Protein AF-A0A0M2PX87-F1 (afdb_monomer_lite)

Sequence (200 aa):
MAPLITLMPPAGDRPRTHHPLPHHPLPNAALMWGSSTLAALGLLLGTAGPSWADRPSSPNSSEAYATCSTDLQGIGLTPAQTAMACAQSIRPAELSTCATTIATATGLTNSNLSALKIVEDCYQVRRPQELGLCVADIHESETFANLDGVVETCRRSLLPLVLSNCAIGLAETTELPEANILDTCLRGESTHFEFSERNY

Radius of gyration: 26.38 Å; chains: 1; bounding box: 69×54×79 Å

Secondary structure (DSSP, 8-state):
------PPPPPPPPP---PPPPPPPPP----------------------------PPPTTSHHHHHHHHHHHHHTT--HHHHHHHHHH-SSHHHHHHHHHHHHHHHTT-STT--HHHHHHHHHT-S-HHHHHHHHHHHHHT-----HHHHHHHHHH-SSHHHHHHHHHHHHHH----HHHHHHHHHHHHHHHHHHHHHT-

Foldseek 3Di:
DDDDDDDDDDDDDDDDDDDDDDDDDDDDDDDDDDDDDDDDDDPDPPPPPPPDDPPPAQLLDPVLLVQLLVLLVVLPDDSVLSNVLCVPDPRSNLLSLLLNLLCVLVVQPDPVDHSSVSSVLLVLAPRSNLLSVLLSLQSVLVLDPDSVLSSVLLSLAPRSNQLSVQLSVCSVVDPDDSNCSSVVSRVVRVVVVVVVVVVD

Structure (mmCIF, N/CA/C/O backbone):
data_AF-A0A0M2PX87-F1
#
_entry.id   AF-A0A0M2PX87-F1
#
loop_
_atom_site.group_PDB
_atom_site.id
_atom_site.type_symbol
_atom_site.label_atom_id
_atom_site.label_alt_id
_atom_site.label_comp_id
_atom_site.label_asym_id
_atom_site.label_entity_id
_atom_site.label_seq_id
_atom_site.pdbx_PDB_ins_code
_atom_site.Cartn_x
_atom_site.Cartn_y
_atom_site.Cartn_z
_atom_site.occupancy
_atom_site.B_iso_or_equiv
_atom_site.auth_seq_id
_atom_site.auth_comp_id
_atom_site.auth_asym_id
_atom_site.auth_atom_id
_atom_site.pdbx_PDB_model_num
ATOM 1 N N . MET A 1 1 ? 26.777 -43.360 -0.288 1.00 48.00 1 MET A N 1
ATOM 2 C CA . MET A 1 1 ? 25.422 -43.029 0.202 1.00 48.00 1 MET A CA 1
ATOM 3 C C . MET A 1 1 ? 24.821 -42.068 -0.808 1.00 48.00 1 MET A C 1
ATOM 5 O O . MET A 1 1 ? 25.278 -40.940 -0.890 1.00 48.00 1 MET A O 1
ATOM 9 N N . ALA A 1 2 ? 23.934 -42.564 -1.668 1.00 46.47 2 ALA A N 1
ATOM 10 C CA . ALA A 1 2 ? 23.286 -41.799 -2.733 1.00 46.47 2 ALA A CA 1
ATOM 11 C C . ALA A 1 2 ? 21.788 -41.687 -2.400 1.00 46.47 2 ALA A C 1
ATOM 13 O O . ALA A 1 2 ? 21.225 -42.688 -1.948 1.00 46.47 2 ALA A O 1
ATOM 14 N N . PRO A 1 3 ? 21.140 -40.523 -2.573 1.00 60.03 3 PRO A N 1
ATOM 15 C CA . PRO A 1 3 ? 19.712 -40.406 -2.322 1.00 60.03 3 PRO A CA 1
ATOM 16 C C . PRO A 1 3 ? 18.911 -40.964 -3.508 1.00 60.03 3 PRO A C 1
ATOM 18 O O . PRO A 1 3 ? 19.148 -40.604 -4.661 1.00 60.03 3 PRO A O 1
ATOM 21 N N . LEU A 1 4 ? 17.957 -41.851 -3.207 1.00 49.91 4 LEU A N 1
ATOM 22 C CA . LEU A 1 4 ? 16.902 -42.258 -4.134 1.00 49.91 4 LEU A CA 1
ATOM 23 C C . LEU A 1 4 ? 16.006 -41.046 -4.423 1.00 49.91 4 LEU A C 1
ATOM 25 O O . LEU A 1 4 ? 15.376 -40.504 -3.518 1.00 49.91 4 LEU A O 1
ATOM 29 N N . ILE A 1 5 ? 15.936 -40.649 -5.691 1.00 50.66 5 ILE A N 1
ATOM 30 C CA . ILE A 1 5 ? 14.959 -39.686 -6.200 1.00 50.66 5 ILE A CA 1
ATOM 31 C C . ILE A 1 5 ? 13.721 -40.486 -6.615 1.00 50.66 5 ILE A C 1
ATOM 33 O O . ILE A 1 5 ? 13.746 -41.219 -7.603 1.00 50.66 5 ILE A O 1
ATOM 37 N N . THR A 1 6 ? 12.642 -40.365 -5.845 1.00 58.38 6 THR A N 1
ATOM 38 C CA . THR A 1 6 ? 11.332 -40.926 -6.193 1.00 58.38 6 THR A CA 1
ATOM 39 C C . THR A 1 6 ? 10.678 -40.023 -7.238 1.00 58.38 6 THR A C 1
ATOM 41 O O . THR A 1 6 ? 10.319 -38.885 -6.940 1.00 58.38 6 THR A O 1
ATOM 44 N N . LEU A 1 7 ? 10.545 -40.517 -8.472 1.00 51.75 7 LEU A N 1
ATOM 45 C CA . LEU A 1 7 ? 9.807 -39.843 -9.542 1.00 51.75 7 LEU A CA 1
ATOM 46 C C . LEU A 1 7 ? 8.303 -39.833 -9.240 1.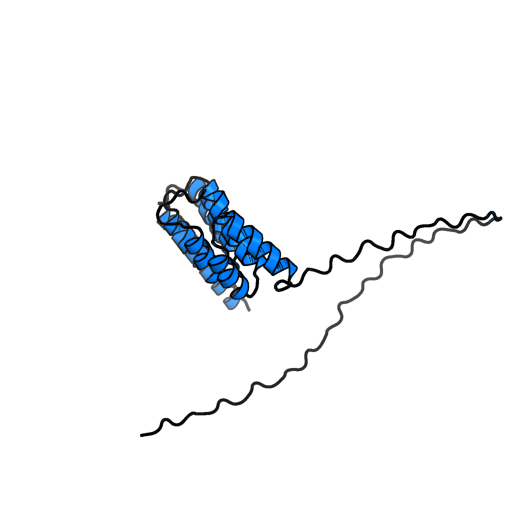00 51.75 7 LEU A C 1
ATOM 48 O O . LEU A 1 7 ? 7.690 -40.876 -9.016 1.00 51.75 7 LEU A O 1
ATOM 52 N N . MET A 1 8 ? 7.719 -38.638 -9.280 1.00 52.56 8 MET A N 1
ATOM 53 C CA . MET A 1 8 ? 6.282 -38.389 -9.200 1.00 52.56 8 MET A CA 1
ATOM 54 C C . MET A 1 8 ? 5.660 -38.539 -10.604 1.00 52.56 8 MET A C 1
ATOM 56 O O . MET A 1 8 ? 6.254 -38.056 -11.571 1.00 52.56 8 MET A O 1
ATOM 60 N N . PRO A 1 9 ? 4.503 -39.208 -10.761 1.00 62.59 9 PRO A N 1
ATOM 61 C CA . PRO A 1 9 ? 3.868 -39.380 -12.067 1.00 62.59 9 PRO A CA 1
ATOM 62 C C . PRO A 1 9 ? 3.205 -38.077 -12.564 1.00 62.59 9 PRO A C 1
ATOM 64 O O . PRO A 1 9 ? 2.747 -37.275 -11.746 1.00 62.59 9 PRO A O 1
ATOM 67 N N . PRO A 1 10 ? 3.121 -37.856 -13.891 1.00 57.19 10 PRO A N 1
ATOM 68 C CA . PRO A 1 10 ? 2.498 -36.664 -14.462 1.00 57.19 10 PRO A CA 1
ATOM 69 C C . PRO A 1 10 ? 0.974 -36.662 -14.269 1.00 57.19 10 PRO A C 1
ATOM 71 O O . PRO A 1 10 ? 0.302 -37.679 -14.446 1.00 57.19 10 PRO A O 1
ATOM 74 N N . ALA A 1 11 ? 0.435 -35.492 -13.919 1.00 56.12 11 ALA A N 1
ATOM 75 C CA . ALA A 1 11 ? -0.995 -35.248 -13.781 1.00 56.12 11 ALA A CA 1
ATOM 76 C C . ALA A 1 11 ? -1.705 -35.351 -15.143 1.00 56.12 11 ALA A C 1
ATOM 78 O O . ALA A 1 11 ? -1.281 -34.743 -16.124 1.00 56.12 11 ALA A O 1
ATOM 79 N N . GLY A 1 12 ? -2.781 -36.139 -15.184 1.00 48.06 12 GLY A N 1
ATOM 80 C CA . GLY A 1 12 ? -3.591 -36.378 -16.373 1.00 48.06 12 GLY A CA 1
ATOM 81 C C . GLY A 1 12 ? -4.398 -35.155 -16.815 1.00 48.06 12 GLY A C 1
ATOM 82 O O . GLY A 1 12 ? -5.048 -34.489 -16.007 1.00 48.06 12 GLY A 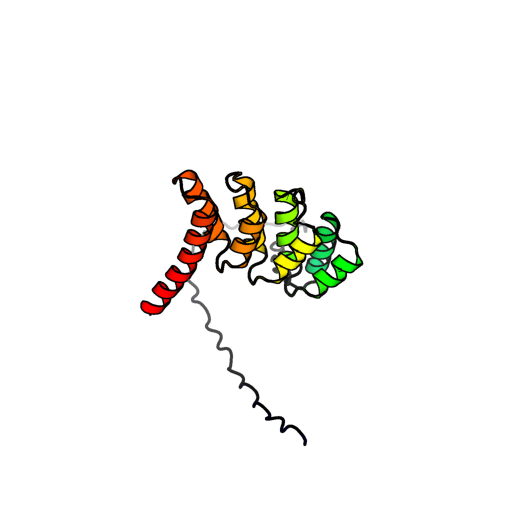O 1
ATOM 83 N N . ASP A 1 13 ? -4.370 -34.920 -18.124 1.00 43.53 13 ASP A N 1
ATOM 84 C CA . ASP A 1 13 ? -5.181 -33.952 -18.858 1.00 43.53 13 ASP A CA 1
ATOM 85 C C . ASP A 1 13 ? -6.679 -34.263 -18.694 1.00 43.53 13 ASP A C 1
ATOM 87 O O . ASP A 1 13 ? -7.144 -35.348 -19.055 1.00 43.53 13 ASP A O 1
ATOM 91 N N . ARG A 1 14 ? -7.459 -33.316 -18.156 1.00 56.47 14 ARG A N 1
ATOM 92 C CA . ARG A 1 14 ? -8.927 -33.386 -18.206 1.00 56.47 14 ARG A CA 1
ATOM 93 C C . ARG A 1 14 ? -9.432 -32.557 -19.390 1.00 56.47 14 ARG A C 1
ATOM 95 O O . ARG A 1 14 ? -9.108 -31.371 -19.467 1.00 56.47 14 ARG A O 1
ATOM 102 N N . PRO A 1 15 ? -10.274 -33.119 -20.274 1.00 51.41 15 PRO A N 1
ATOM 103 C CA . PRO A 1 15 ? -10.854 -32.370 -21.378 1.00 51.41 15 PRO A CA 1
ATOM 104 C C . PRO A 1 15 ? -11.804 -31.283 -20.859 1.00 51.41 15 PRO A C 1
ATOM 106 O O . PRO A 1 15 ? -12.704 -31.532 -20.056 1.00 51.41 15 PRO A O 1
ATOM 109 N N . ARG A 1 16 ? -11.585 -30.056 -21.335 1.00 53.53 16 ARG A N 1
ATOM 110 C CA . ARG A 1 16 ? -12.364 -28.863 -21.002 1.00 53.53 16 ARG A CA 1
ATOM 111 C C . ARG A 1 16 ? -13.672 -28.890 -21.809 1.00 53.53 16 ARG A C 1
ATOM 113 O O . ARG A 1 16 ? -13.692 -28.552 -22.988 1.00 53.53 16 ARG A O 1
ATOM 120 N N . THR A 1 17 ? -14.766 -29.337 -21.196 1.00 55.84 17 THR A N 1
ATOM 121 C CA . THR A 1 17 ? -16.104 -29.308 -21.805 1.00 55.84 17 THR A CA 1
ATOM 122 C C . THR A 1 17 ? -16.662 -27.887 -21.773 1.00 55.84 17 THR A C 1
ATOM 124 O O . THR A 1 17 ? -17.014 -27.379 -20.709 1.00 55.84 17 THR A O 1
ATOM 127 N N . HIS A 1 18 ? -16.759 -27.240 -22.933 1.00 53.34 18 HIS A N 1
ATOM 128 C CA . HIS A 1 18 ? -17.462 -25.968 -23.085 1.00 53.34 18 HIS A CA 1
ATOM 129 C C . HIS A 1 18 ? -18.978 -26.207 -23.029 1.00 53.34 18 HIS A C 1
ATOM 131 O O . HIS A 1 18 ? -19.537 -26.859 -23.907 1.00 53.34 18 HIS A O 1
ATOM 137 N N . HIS A 1 19 ? -19.638 -25.696 -21.990 1.00 54.12 19 HIS A N 1
ATOM 138 C CA . HIS A 1 19 ? -21.094 -25.553 -21.961 1.00 54.12 19 HIS A CA 1
ATOM 139 C C . HIS A 1 19 ? -21.475 -24.223 -22.627 1.00 54.12 19 HIS A C 1
ATOM 141 O O . HIS A 1 19 ? -21.029 -23.175 -22.155 1.00 54.12 19 HIS A O 1
ATOM 147 N N . PRO A 1 20 ? -22.268 -24.222 -23.711 1.00 55.25 20 PRO A N 1
ATOM 148 C CA . PRO A 1 20 ? -22.844 -22.994 -24.239 1.00 55.25 20 PRO A CA 1
ATOM 149 C C . PRO A 1 20 ? -23.957 -22.492 -23.307 1.00 55.25 20 PRO A C 1
ATOM 151 O O . PRO A 1 20 ? -24.806 -23.263 -22.858 1.00 55.25 20 PRO A O 1
ATOM 154 N N . LEU A 1 21 ? -23.934 -21.192 -23.012 1.00 61.28 21 LEU A N 1
ATOM 155 C CA . LEU A 1 21 ? -24.985 -20.497 -22.267 1.00 61.28 21 LEU A CA 1
ATOM 156 C C . LEU A 1 21 ? -26.241 -20.299 -23.138 1.00 61.28 21 LEU A C 1
ATOM 158 O O . LEU A 1 21 ? -26.122 -20.155 -24.356 1.00 61.28 21 LEU A O 1
ATOM 162 N N . PRO A 1 22 ? -27.441 -20.261 -22.530 1.00 49.50 22 PRO A N 1
ATOM 163 C CA . PRO A 1 22 ? -28.702 -20.120 -23.248 1.00 49.50 22 PRO A CA 1
ATOM 164 C C . PRO A 1 22 ? -28.897 -18.699 -23.796 1.00 49.50 22 PRO A C 1
ATOM 166 O O . PRO A 1 22 ? -28.753 -17.704 -23.087 1.00 49.50 22 PRO A O 1
ATOM 169 N N . HIS A 1 23 ? -29.276 -18.614 -25.071 1.00 52.41 23 HIS A N 1
ATOM 170 C CA . HIS A 1 23 ? -29.672 -17.375 -25.733 1.00 52.41 23 HIS A CA 1
ATOM 171 C C . HIS A 1 23 ? -31.175 -17.141 -25.519 1.00 52.41 23 HIS A C 1
ATOM 173 O O . HIS A 1 23 ? -31.998 -17.944 -25.957 1.00 52.41 23 HIS A O 1
ATOM 179 N N . HIS A 1 24 ? -31.539 -16.041 -24.861 1.00 47.06 24 HIS A N 1
ATOM 180 C CA . HIS A 1 24 ? -32.923 -15.570 -24.792 1.00 47.06 24 HIS A CA 1
ATOM 181 C C . HIS A 1 24 ? -33.262 -14.754 -26.054 1.00 47.06 24 HIS A C 1
ATOM 183 O O . HIS A 1 24 ? -32.550 -13.790 -26.344 1.00 47.06 24 HIS A O 1
ATOM 189 N N . PRO A 1 25 ? -34.330 -15.083 -26.805 1.00 50.59 25 PRO A N 1
ATOM 190 C CA . PRO A 1 25 ? -34.801 -14.242 -27.898 1.00 50.59 25 PRO A CA 1
ATOM 191 C C . PRO A 1 25 ? -35.681 -13.108 -27.349 1.00 50.59 25 PRO A C 1
ATOM 193 O O . PRO A 1 25 ? -36.634 -13.349 -26.608 1.00 50.59 25 PRO A O 1
ATOM 196 N N . LEU A 1 26 ? -35.366 -11.869 -27.728 1.00 50.38 26 LEU A N 1
ATOM 197 C CA . LEU A 1 26 ? -36.211 -10.694 -27.495 1.00 50.38 26 LEU A CA 1
ATOM 198 C C . LEU A 1 26 ? -37.110 -10.413 -28.717 1.00 50.38 26 LEU A C 1
ATOM 200 O O . LEU A 1 26 ? -36.782 -10.832 -29.830 1.00 50.38 26 LEU A O 1
ATOM 204 N N . PRO A 1 27 ? -38.266 -9.755 -28.513 1.00 53.47 27 PRO A N 1
ATOM 205 C CA . PRO A 1 27 ? -39.385 -9.776 -29.449 1.00 53.47 27 PRO A CA 1
ATOM 206 C C . PRO A 1 27 ? -39.203 -8.866 -30.669 1.00 53.47 27 PRO A C 1
ATOM 208 O O . PRO A 1 27 ? -38.705 -7.744 -30.585 1.00 53.47 27 PRO A O 1
ATOM 211 N N . ASN A 1 28 ? -39.702 -9.363 -31.801 1.00 48.88 28 ASN A N 1
ATOM 212 C CA . ASN A 1 28 ? -39.806 -8.668 -33.079 1.00 48.88 28 ASN A CA 1
ATOM 213 C C . ASN A 1 28 ? -40.674 -7.404 -32.963 1.00 48.88 28 ASN A C 1
ATOM 215 O O . ASN A 1 28 ? -41.895 -7.496 -32.838 1.00 48.88 28 ASN A O 1
ATOM 219 N N . ALA A 1 29 ? -40.059 -6.229 -33.095 1.00 49.16 29 ALA A N 1
ATOM 220 C CA . ALA A 1 29 ? -40.765 -5.000 -33.434 1.00 49.16 29 ALA A CA 1
ATOM 221 C C . ALA A 1 29 ? -40.82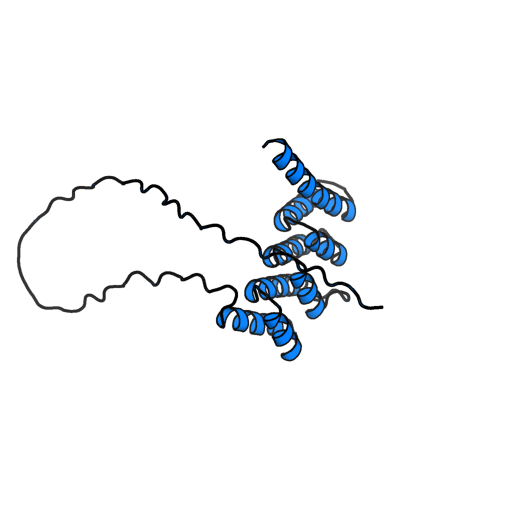5 -4.879 -34.963 1.00 49.16 29 ALA A C 1
ATOM 223 O O . ALA A 1 29 ? -39.851 -4.519 -35.623 1.00 49.16 29 ALA A O 1
ATOM 224 N N . ALA A 1 30 ? -41.980 -5.229 -35.527 1.00 51.59 30 ALA A N 1
ATOM 225 C CA . ALA A 1 30 ? -42.308 -4.972 -36.920 1.00 51.59 30 ALA A CA 1
ATOM 226 C C . ALA A 1 30 ? -42.480 -3.459 -37.132 1.00 51.59 30 ALA A C 1
ATOM 228 O O . ALA A 1 30 ? -43.432 -2.864 -36.631 1.00 51.59 30 ALA A O 1
ATOM 229 N N . LEU A 1 31 ? -41.572 -2.841 -37.887 1.00 55.00 31 LEU A N 1
ATOM 230 C CA . LEU A 1 31 ? -41.734 -1.484 -38.404 1.00 55.00 31 LEU A CA 1
ATOM 231 C C . LEU A 1 31 ? -41.959 -1.559 -39.914 1.00 55.00 31 LEU A C 1
ATOM 233 O O . LEU A 1 31 ? -41.119 -2.038 -40.677 1.00 55.00 31 LEU A O 1
ATOM 237 N N . MET A 1 32 ? -43.167 -1.137 -40.289 1.00 44.84 32 MET A N 1
ATOM 238 C CA . MET A 1 32 ? -43.714 -1.126 -41.639 1.00 44.84 32 MET A CA 1
ATOM 239 C C . MET A 1 32 ? -42.886 -0.273 -42.599 1.00 44.84 32 MET A C 1
ATOM 241 O O . MET A 1 32 ? -42.396 0.803 -42.261 1.00 44.84 32 MET A O 1
ATOM 245 N N . TRP A 1 33 ? -42.797 -0.761 -43.832 1.00 44.03 33 TRP A N 1
ATOM 246 C CA . TRP A 1 33 ? -42.131 -0.126 -44.957 1.00 44.03 33 TRP A CA 1
ATOM 247 C C . TRP A 1 33 ? -43.019 0.942 -45.601 1.00 44.03 33 TRP A C 1
ATOM 249 O O . TRP A 1 33 ? -44.149 0.663 -45.996 1.00 44.03 33 TRP A O 1
ATOM 259 N N . GLY A 1 34 ? -42.473 2.148 -45.760 1.00 46.72 34 GLY A N 1
ATOM 260 C CA . GLY A 1 34 ? -42.964 3.168 -46.684 1.00 46.72 34 GLY A CA 1
ATOM 261 C C . GLY A 1 34 ? -41.939 3.367 -47.798 1.00 46.72 34 GLY A C 1
ATOM 262 O O . GLY A 1 34 ? -40.873 3.932 -47.576 1.00 46.72 34 GLY A O 1
ATOM 263 N N . SER A 1 35 ? -42.239 2.855 -48.986 1.00 61.66 35 SER A N 1
ATOM 264 C CA . SER A 1 35 ? -41.420 2.948 -50.198 1.00 61.66 35 SER A CA 1
ATOM 265 C C . SER A 1 35 ? -41.776 4.181 -51.032 1.00 61.66 35 SER A C 1
ATOM 267 O O . SER A 1 35 ? -42.965 4.382 -51.276 1.00 61.66 35 SER A O 1
ATOM 269 N N . SER A 1 36 ? -40.776 4.927 -51.538 1.00 47.75 36 SER A N 1
ATOM 270 C CA . SER A 1 36 ? -40.681 5.441 -52.933 1.00 47.75 36 SER A CA 1
ATOM 271 C C . SER A 1 36 ? -39.422 6.315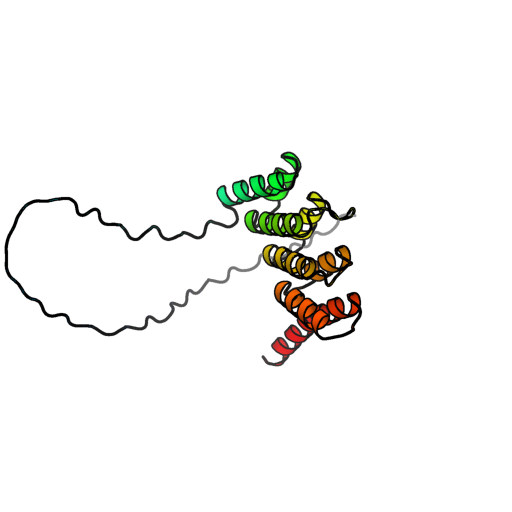 -53.172 1.00 47.75 36 SER A C 1
ATOM 273 O O . SER A 1 36 ? -39.345 7.417 -52.647 1.00 47.75 36 SER A O 1
ATOM 275 N N . THR A 1 37 ? -38.460 5.778 -53.956 1.00 57.25 37 THR A N 1
ATOM 276 C CA . THR A 1 37 ? -37.660 6.361 -55.090 1.00 57.25 37 THR A CA 1
ATOM 277 C C . THR A 1 37 ? -37.146 7.825 -55.030 1.00 57.25 37 THR A C 1
ATOM 279 O O . THR A 1 37 ? -37.932 8.708 -54.737 1.00 57.25 37 THR A O 1
ATOM 282 N N . LEU A 1 38 ? -35.928 8.254 -55.426 1.00 50.66 38 LEU A N 1
ATOM 283 C CA . LEU A 1 38 ? -34.881 7.774 -56.355 1.00 50.66 38 LEU A CA 1
ATOM 284 C C . LEU A 1 38 ? -33.575 8.615 -56.175 1.00 50.66 38 LEU A C 1
ATOM 286 O O . LEU A 1 38 ? -33.644 9.822 -55.987 1.00 50.66 38 LEU A O 1
ATOM 290 N N . ALA A 1 39 ? -32.421 7.943 -56.292 1.00 53.38 39 ALA A N 1
ATOM 291 C CA . ALA A 1 39 ? -31.072 8.351 -56.750 1.00 53.38 39 ALA A CA 1
ATOM 292 C C . ALA A 1 39 ? -30.534 9.804 -56.616 1.00 53.38 39 ALA A C 1
ATOM 294 O O . ALA A 1 39 ? -30.948 10.692 -57.352 1.00 53.38 39 ALA A O 1
ATOM 295 N N . ALA A 1 40 ? -29.422 9.967 -55.879 1.00 48.69 40 ALA A N 1
ATOM 296 C CA . ALA A 1 40 ? -28.257 10.764 -56.307 1.00 48.69 40 ALA A CA 1
ATOM 297 C C . ALA A 1 40 ? -26.996 10.389 -55.499 1.00 48.69 40 ALA A C 1
ATOM 299 O O . ALA A 1 40 ? -27.065 10.099 -54.308 1.00 48.69 40 ALA A O 1
ATOM 300 N N . LEU A 1 41 ? -25.855 10.366 -56.189 1.00 55.97 41 LEU A N 1
ATOM 301 C CA . LEU A 1 41 ? -24.528 9.980 -55.716 1.00 55.97 41 LEU A CA 1
ATOM 302 C C . LEU A 1 41 ? -24.053 10.775 -54.487 1.00 55.97 41 LEU A C 1
ATOM 304 O O . LEU A 1 41 ? -24.107 12.001 -54.472 1.00 55.97 41 LEU A O 1
ATOM 308 N N . GLY A 1 42 ? -23.459 10.064 -53.527 1.00 52.22 42 GLY A N 1
ATOM 309 C CA . GLY A 1 42 ? -22.738 10.642 -52.394 1.00 52.22 42 GLY A CA 1
ATOM 310 C C . GLY A 1 42 ? -22.143 9.558 -51.499 1.00 52.22 42 GLY A C 1
ATOM 311 O O . GLY A 1 42 ? -22.659 9.282 -50.422 1.00 52.22 42 GLY A O 1
ATOM 312 N N . LEU A 1 43 ? -21.076 8.906 -51.970 1.00 55.22 43 LEU A N 1
ATOM 313 C CA . LEU A 1 43 ? -20.236 7.992 -51.188 1.00 55.22 43 LEU A CA 1
ATOM 314 C C . LEU A 1 43 ? -19.521 8.754 -50.058 1.00 55.22 43 LEU A C 1
ATOM 316 O O . LEU A 1 43 ? -18.377 9.145 -50.232 1.00 55.22 43 LEU A O 1
ATOM 320 N N . LEU A 1 44 ? -20.169 8.954 -48.909 1.00 55.84 44 LEU A N 1
ATOM 321 C CA . LEU A 1 44 ? -19.521 9.282 -47.627 1.00 55.84 44 LEU A CA 1
ATOM 322 C C . LEU A 1 44 ? -20.386 8.781 -46.454 1.00 55.84 44 LEU A C 1
ATOM 324 O O . LEU A 1 44 ? -20.790 9.541 -45.581 1.00 55.84 44 LEU A O 1
ATOM 328 N N . LEU A 1 45 ? -20.675 7.480 -46.412 1.00 53.78 45 LEU A N 1
ATOM 329 C CA . LEU A 1 45 ? -21.020 6.819 -45.152 1.00 53.78 45 LEU A CA 1
ATOM 330 C C . LEU A 1 45 ? -19.730 6.205 -44.623 1.00 53.78 45 LEU A C 1
ATOM 332 O O . LEU A 1 45 ? -19.400 5.059 -44.919 1.00 53.78 45 LEU A O 1
ATOM 336 N N . GLY A 1 46 ? -18.976 7.005 -43.868 1.00 51.84 46 GLY A N 1
ATOM 337 C CA . GLY A 1 46 ? -18.029 6.457 -42.914 1.00 51.84 46 GLY A CA 1
ATOM 338 C C . GLY A 1 46 ? -18.837 5.596 -41.959 1.00 51.84 46 GLY A C 1
ATOM 339 O O . GLY A 1 46 ? -19.499 6.114 -41.063 1.00 51.84 46 GLY A O 1
ATOM 340 N N . THR A 1 47 ? -18.856 4.285 -42.190 1.00 54.59 47 THR A N 1
ATOM 341 C CA . THR A 1 47 ? -19.308 3.355 -41.170 1.00 54.59 47 THR A CA 1
ATOM 342 C C . THR A 1 47 ? -18.376 3.590 -39.996 1.00 54.59 47 THR A C 1
ATOM 344 O O . THR A 1 47 ? -17.206 3.208 -40.049 1.00 54.59 47 THR A O 1
ATOM 347 N N . ALA A 1 48 ? -18.878 4.259 -38.959 1.00 54.28 48 ALA A N 1
ATOM 348 C CA . ALA A 1 48 ? -18.400 4.036 -37.614 1.00 54.28 48 ALA A CA 1
ATOM 349 C C . ALA A 1 48 ? -18.545 2.527 -37.400 1.00 54.28 48 ALA A C 1
ATOM 351 O O . ALA A 1 48 ? -19.621 2.028 -37.074 1.00 54.28 48 ALA A O 1
ATOM 352 N N . GLY A 1 49 ? -17.491 1.779 -37.744 1.00 56.84 49 GLY A N 1
ATOM 353 C CA . GLY A 1 49 ? -17.376 0.395 -37.335 1.00 56.84 49 GLY A CA 1
ATOM 354 C C . GLY A 1 49 ? -17.569 0.388 -35.823 1.00 56.84 49 GLY A C 1
ATOM 355 O O . GLY A 1 49 ? -17.140 1.356 -35.182 1.00 56.84 49 GLY A O 1
ATOM 356 N N . PRO A 1 50 ? -18.257 -0.621 -35.261 1.00 54.34 50 PRO A N 1
ATOM 357 C CA . PRO A 1 50 ? -18.440 -0.706 -33.820 1.00 54.34 50 PRO A CA 1
ATOM 358 C C . PRO A 1 50 ? -17.076 -0.462 -33.192 1.00 54.34 50 PRO A C 1
ATOM 360 O O . PRO A 1 50 ? -16.107 -1.126 -33.571 1.00 54.34 50 PRO A O 1
ATOM 363 N N . SER A 1 51 ? -16.998 0.579 -32.360 1.00 52.16 51 SER A N 1
ATOM 364 C CA . SER A 1 51 ? -15.819 0.928 -31.583 1.00 52.16 51 SER A CA 1
ATOM 365 C C . SER A 1 51 ? -15.239 -0.375 -31.067 1.00 52.16 51 SER A C 1
ATOM 367 O O . SER A 1 51 ? -15.922 -1.093 -30.336 1.00 52.16 51 SER A O 1
ATOM 369 N N . TRP A 1 52 ? -14.080 -0.724 -31.633 1.00 51.34 52 TRP A N 1
ATOM 370 C CA . TRP A 1 52 ? -13.082 -1.647 -31.120 1.00 51.34 52 TRP A CA 1
ATOM 371 C C . TRP A 1 52 ? -13.522 -2.209 -29.777 1.00 51.34 52 TRP A C 1
ATOM 373 O O . TRP A 1 52 ? -13.598 -1.492 -28.786 1.00 51.34 52 TRP A O 1
ATOM 383 N N . ALA A 1 53 ? -13.856 -3.497 -29.774 1.00 47.97 53 ALA A N 1
ATOM 384 C CA . ALA A 1 53 ? -13.879 -4.254 -28.544 1.00 47.97 53 ALA A CA 1
ATOM 385 C C . ALA A 1 53 ? -12.620 -3.868 -27.760 1.00 47.97 53 ALA A C 1
ATOM 387 O O . ALA A 1 53 ? -11.514 -4.100 -28.260 1.00 47.97 53 ALA A O 1
ATOM 388 N N . ASP A 1 54 ? -12.795 -3.256 -26.588 1.00 52.00 54 ASP A N 1
ATOM 389 C CA . ASP A 1 54 ? -11.780 -3.224 -25.547 1.00 52.00 54 ASP A CA 1
ATOM 390 C C . ASP A 1 54 ? -11.408 -4.682 -25.308 1.00 52.00 54 ASP A C 1
ATOM 392 O O . ASP A 1 54 ? -12.075 -5.423 -24.584 1.00 52.00 54 ASP A O 1
ATOM 396 N N . ARG A 1 55 ? -10.397 -5.157 -26.036 1.00 52.78 55 ARG A N 1
ATOM 397 C CA . ARG A 1 55 ? -9.759 -6.414 -25.706 1.00 52.78 55 ARG A CA 1
ATOM 398 C C . ARG A 1 55 ? -9.154 -6.141 -24.342 1.00 52.78 55 ARG A C 1
ATOM 400 O O . ARG A 1 55 ? -8.283 -5.274 -24.287 1.00 52.78 55 ARG A O 1
ATOM 407 N N . PRO A 1 56 ? -9.596 -6.826 -23.272 1.00 59.09 56 PRO A N 1
ATOM 408 C CA . PRO A 1 56 ? -8.945 -6.670 -21.987 1.00 59.09 56 PRO A CA 1
ATOM 409 C C . PRO A 1 56 ? -7.462 -6.930 -22.225 1.00 59.09 56 PRO A C 1
ATOM 411 O O . PRO A 1 56 ? -7.080 -7.988 -22.742 1.00 59.09 56 PRO A O 1
ATOM 414 N N . SER A 1 57 ? -6.652 -5.906 -21.975 1.00 64.88 57 SER A N 1
ATOM 415 C CA . SER A 1 57 ? -5.213 -5.986 -22.135 1.00 64.88 57 SER A CA 1
ATOM 416 C C . SER A 1 57 ? -4.729 -7.156 -21.288 1.00 64.88 57 SER A C 1
ATOM 418 O O . SER A 1 57 ? -5.175 -7.369 -20.157 1.00 64.88 57 SER A O 1
ATOM 420 N N . SER A 1 58 ? -3.868 -7.993 -21.871 1.00 79.50 58 SER A N 1
ATOM 421 C CA . SER A 1 58 ? -3.337 -9.139 -21.136 1.00 79.50 58 SER A CA 1
ATOM 422 C C . SER A 1 58 ? -2.641 -8.617 -19.875 1.00 79.50 58 SER A C 1
ATOM 424 O O . SER A 1 58 ? -1.853 -7.668 -19.993 1.00 79.50 58 SER A O 1
ATOM 426 N N . PRO A 1 59 ? -2.863 -9.221 -18.691 1.00 79.69 59 PRO A N 1
ATOM 427 C CA . PRO A 1 59 ? -2.288 -8.737 -17.432 1.00 79.69 59 PRO A CA 1
ATOM 428 C C . PRO A 1 59 ? -0.750 -8.745 -17.428 1.00 79.69 59 PRO A C 1
ATOM 430 O O . PRO A 1 59 ? -0.135 -8.104 -16.585 1.00 79.69 59 PRO A O 1
ATOM 433 N N . ASN A 1 60 ? -0.137 -9.442 -18.388 1.00 84.56 60 ASN A N 1
ATOM 434 C CA . ASN A 1 60 ? 1.300 -9.558 -18.634 1.00 84.56 60 ASN A CA 1
ATOM 435 C C . ASN A 1 60 ? 1.707 -9.070 -20.046 1.00 84.56 60 ASN A C 1
ATOM 437 O O . ASN A 1 60 ? 2.630 -9.605 -20.658 1.00 84.56 60 ASN A O 1
ATOM 441 N N . SER A 1 61 ? 0.986 -8.096 -20.604 1.00 90.75 61 SER A N 1
ATOM 442 C CA . SER A 1 61 ? 1.331 -7.447 -21.879 1.00 90.75 61 SER A CA 1
ATOM 443 C C . SER A 1 61 ? 2.505 -6.471 -21.731 1.00 90.75 61 SER A C 1
ATOM 445 O O . SER A 1 61 ? 2.789 -5.992 -20.634 1.00 90.75 61 SER A O 1
ATOM 447 N N . SER A 1 62 ? 3.166 -6.115 -22.839 1.00 93.12 62 SER A N 1
ATOM 448 C CA . SER A 1 62 ? 4.214 -5.078 -22.845 1.00 93.12 62 SER A CA 1
ATOM 449 C C . SER A 1 62 ? 3.720 -3.739 -22.292 1.00 93.12 62 SER A C 1
ATOM 451 O O . SER A 1 62 ? 4.479 -3.035 -21.634 1.00 93.12 62 SER A O 1
ATOM 453 N N . GLU A 1 63 ? 2.447 -3.414 -22.522 1.00 94.00 63 GLU A N 1
ATOM 454 C CA . GLU A 1 63 ? 1.780 -2.240 -21.956 1.00 94.00 63 GLU A CA 1
ATOM 455 C C . GLU A 1 63 ? 1.689 -2.340 -20.429 1.00 94.00 63 GLU A C 1
ATOM 457 O O . GLU A 1 63 ? 2.085 -1.405 -19.744 1.00 94.00 63 GLU A O 1
ATOM 462 N N . ALA A 1 64 ? 1.287 -3.493 -19.879 1.00 94.12 64 ALA A N 1
ATOM 463 C CA . ALA A 1 64 ? 1.226 -3.701 -18.429 1.00 94.12 64 ALA A CA 1
ATOM 464 C C . ALA A 1 64 ? 2.606 -3.573 -17.752 1.00 94.12 64 ALA A C 1
ATOM 466 O O . ALA A 1 64 ? 2.715 -3.005 -16.665 1.00 94.12 64 ALA A O 1
ATOM 467 N N . TYR A 1 65 ? 3.675 -4.054 -18.398 1.00 96.06 65 TYR A N 1
ATOM 468 C CA . TYR A 1 65 ? 5.047 -3.848 -17.916 1.00 96.06 65 TYR A CA 1
ATOM 469 C C . TYR A 1 65 ? 5.494 -2.383 -18.027 1.00 96.06 65 TYR A C 1
ATOM 471 O O . TYR A 1 65 ? 6.178 -1.893 -17.129 1.00 96.06 65 TYR A O 1
ATOM 479 N N . ALA A 1 66 ? 5.105 -1.675 -19.093 1.00 96.44 66 ALA A N 1
ATOM 480 C CA . ALA A 1 66 ? 5.405 -0.254 -19.256 1.00 96.44 66 ALA A CA 1
ATOM 481 C C . ALA A 1 66 ? 4.702 0.598 -18.188 1.00 96.44 66 ALA A C 1
ATOM 483 O O . ALA A 1 66 ? 5.354 1.432 -17.562 1.00 96.44 66 ALA A O 1
ATOM 484 N N . THR A 1 67 ? 3.417 0.339 -17.924 1.00 96.44 67 THR A N 1
ATOM 485 C CA . THR A 1 67 ? 2.660 0.959 -16.827 1.00 96.44 67 THR A CA 1
ATOM 486 C C . THR A 1 67 ? 3.340 0.695 -15.493 1.00 96.44 67 THR A C 1
ATOM 488 O O . THR A 1 67 ? 3.709 1.643 -14.808 1.00 96.44 67 THR A O 1
ATOM 491 N N . CYS A 1 68 ? 3.632 -0.573 -15.182 1.00 97.19 68 CYS A N 1
ATOM 492 C CA . CYS A 1 68 ? 4.324 -0.924 -13.944 1.00 97.19 68 CYS A CA 1
ATOM 493 C C . CYS A 1 68 ? 5.642 -0.168 -13.772 1.00 97.19 68 CYS A C 1
ATOM 495 O O . CYS A 1 68 ? 5.932 0.364 -12.702 1.00 97.19 68 CYS A O 1
ATOM 497 N N . SER A 1 69 ? 6.430 -0.083 -14.844 1.00 97.94 69 SER A N 1
ATOM 498 C CA . SER A 1 69 ? 7.719 0.590 -14.806 1.00 97.94 69 SER A CA 1
ATOM 499 C C . SER A 1 69 ? 7.594 2.091 -14.543 1.00 97.94 69 SER A C 1
ATOM 501 O O . SER A 1 69 ? 8.370 2.643 -13.762 1.00 97.94 69 SER A O 1
ATOM 503 N N . THR A 1 70 ? 6.651 2.757 -15.207 1.00 98.31 70 THR A N 1
ATOM 504 C CA . THR A 1 70 ? 6.400 4.192 -15.026 1.00 98.31 70 THR A CA 1
ATOM 505 C C . THR A 1 70 ? 5.899 4.486 -13.615 1.00 98.31 70 THR A C 1
ATOM 507 O O . THR A 1 70 ? 6.431 5.371 -12.949 1.00 98.31 70 THR A O 1
ATOM 510 N N . ASP A 1 71 ? 4.935 3.706 -13.141 1.00 98.06 71 ASP A N 1
ATOM 511 C CA . ASP A 1 71 ? 4.311 3.861 -11.829 1.00 98.06 71 ASP A CA 1
ATOM 512 C C . ASP A 1 71 ? 5.323 3.702 -10.686 1.00 98.06 71 ASP A C 1
ATOM 514 O O . ASP A 1 71 ? 5.419 4.557 -9.805 1.00 98.06 71 ASP A O 1
ATOM 518 N N . LEU A 1 72 ? 6.126 2.629 -10.714 1.00 98.00 72 LEU A N 1
ATOM 519 C CA . LEU A 1 72 ? 7.101 2.351 -9.657 1.00 98.00 72 LEU A CA 1
ATOM 520 C C . LEU A 1 72 ? 8.244 3.375 -9.630 1.00 98.00 72 LEU A C 1
ATOM 522 O O . LEU A 1 72 ? 8.697 3.768 -8.553 1.00 98.00 72 LEU A O 1
ATOM 526 N N . GLN A 1 73 ? 8.684 3.861 -10.793 1.00 98.31 73 GLN A N 1
ATOM 527 C CA . GLN A 1 73 ? 9.634 4.977 -10.848 1.00 98.31 73 GLN A CA 1
ATOM 528 C C . GLN A 1 73 ? 9.009 6.281 -10.341 1.00 98.31 73 GLN A C 1
ATOM 530 O O . GLN A 1 73 ? 9.699 7.070 -9.696 1.00 98.31 73 GLN A O 1
ATOM 535 N N . GLY A 1 74 ? 7.707 6.486 -10.567 1.00 97.31 74 GLY A N 1
ATOM 536 C CA . GLY A 1 74 ? 6.950 7.632 -10.061 1.00 97.31 74 GLY A CA 1
ATOM 537 C C . GLY A 1 74 ? 6.939 7.740 -8.534 1.00 97.31 74 GLY A C 1
ATOM 538 O O . GLY A 1 74 ? 6.928 8.848 -8.007 1.00 97.31 74 GLY A O 1
ATOM 539 N N . ILE A 1 75 ? 7.031 6.611 -7.824 1.00 96.88 75 ILE A N 1
ATOM 540 C CA . ILE A 1 75 ? 7.157 6.567 -6.354 1.00 96.88 75 ILE A CA 1
ATOM 541 C C . ILE A 1 75 ? 8.611 6.432 -5.872 1.00 96.88 75 ILE A C 1
ATOM 543 O O . ILE A 1 75 ? 8.860 6.170 -4.696 1.00 96.88 75 ILE A O 1
ATOM 547 N N . GLY A 1 76 ? 9.585 6.624 -6.768 1.00 95.94 76 GLY A N 1
ATOM 548 C CA . GLY A 1 76 ? 10.999 6.765 -6.421 1.00 95.94 76 GLY A CA 1
ATOM 549 C C . GLY A 1 76 ? 11.844 5.490 -6.480 1.00 95.94 76 GLY A C 1
ATOM 550 O O . GLY A 1 76 ? 12.981 5.515 -6.005 1.00 95.94 76 GLY A O 1
ATOM 551 N N . LEU A 1 77 ? 11.360 4.382 -7.060 1.00 97.56 77 LEU A N 1
ATOM 552 C CA . LEU A 1 77 ? 12.226 3.221 -7.303 1.00 97.56 77 LEU A CA 1
ATOM 553 C C . LEU A 1 77 ? 13.244 3.524 -8.407 1.00 97.56 77 LEU A C 1
ATOM 555 O O . LEU A 1 77 ? 12.941 4.144 -9.426 1.00 97.56 77 LEU A O 1
ATOM 559 N N . THR A 1 78 ? 14.463 3.006 -8.249 1.00 98.00 78 THR A N 1
ATOM 560 C CA . THR A 1 78 ? 15.470 3.067 -9.316 1.00 98.00 78 THR A CA 1
ATOM 561 C C . THR A 1 78 ? 15.047 2.218 -10.525 1.00 98.00 78 THR A C 1
ATOM 563 O O . THR A 1 78 ? 14.293 1.249 -10.366 1.00 98.00 78 THR A O 1
ATOM 566 N N . PRO A 1 79 ? 15.579 2.485 -11.734 1.00 97.81 79 PRO A N 1
ATOM 567 C CA . PRO A 1 79 ? 15.299 1.661 -12.911 1.00 97.81 79 PRO A CA 1
ATOM 568 C C . PRO A 1 79 ? 15.624 0.172 -12.712 1.00 97.81 79 PRO A C 1
ATOM 570 O O . PRO A 1 79 ? 14.883 -0.688 -13.180 1.00 97.81 79 PRO A O 1
ATOM 573 N N . ALA A 1 80 ? 16.694 -0.150 -11.974 1.00 97.75 80 ALA A N 1
ATOM 574 C CA . ALA A 1 80 ? 17.079 -1.533 -11.692 1.00 97.75 80 ALA A CA 1
ATOM 575 C C . ALA A 1 80 ? 16.089 -2.237 -10.747 1.00 97.75 80 ALA A C 1
ATOM 577 O O . ALA A 1 80 ? 15.661 -3.355 -11.034 1.00 97.75 80 ALA A O 1
ATOM 578 N N . GLN A 1 81 ? 15.688 -1.578 -9.652 1.00 97.50 81 GLN A N 1
ATOM 579 C CA . GLN A 1 81 ? 14.667 -2.105 -8.737 1.00 97.50 81 GLN A CA 1
ATOM 580 C C . GLN A 1 81 ? 13.331 -2.287 -9.454 1.00 97.50 81 GLN A C 1
ATOM 582 O O . GLN A 1 81 ? 12.697 -3.327 -9.319 1.00 97.50 81 GLN A O 1
ATOM 587 N N . THR A 1 82 ? 12.943 -1.301 -10.258 1.00 97.75 82 THR A N 1
ATOM 588 C CA . THR A 1 82 ? 11.708 -1.318 -11.041 1.00 97.75 82 THR A CA 1
ATOM 589 C C . THR A 1 82 ? 11.687 -2.467 -12.043 1.00 97.75 82 THR A C 1
ATOM 591 O O . THR A 1 82 ? 10.723 -3.226 -12.084 1.00 97.75 82 THR A O 1
ATOM 594 N N . ALA A 1 83 ? 12.755 -2.634 -12.827 1.00 97.19 83 ALA A N 1
ATOM 595 C CA . ALA A 1 83 ? 12.853 -3.717 -13.799 1.00 97.19 83 ALA A CA 1
ATOM 596 C C . ALA A 1 83 ? 12.770 -5.088 -13.117 1.00 97.19 83 ALA A C 1
ATOM 598 O O . ALA A 1 83 ? 12.020 -5.952 -13.568 1.00 97.19 83 ALA A O 1
ATOM 599 N N . MET A 1 84 ? 13.503 -5.267 -12.012 1.00 96.25 84 MET A N 1
ATOM 600 C CA . MET A 1 84 ? 13.467 -6.502 -11.230 1.00 96.25 84 MET A CA 1
ATOM 601 C C . MET A 1 84 ? 12.072 -6.767 -10.668 1.00 96.25 84 MET A C 1
ATOM 603 O O . MET A 1 84 ? 11.582 -7.887 -10.784 1.00 96.25 84 MET A O 1
ATOM 607 N N . ALA A 1 85 ? 11.431 -5.741 -10.108 1.00 95.62 85 ALA A N 1
ATOM 608 C CA . ALA A 1 85 ? 10.082 -5.835 -9.597 1.00 95.62 85 ALA A CA 1
ATOM 609 C C . ALA A 1 85 ? 9.115 -6.246 -10.723 1.00 95.62 85 ALA A C 1
ATOM 611 O O . ALA A 1 85 ? 8.620 -7.372 -10.749 1.00 95.62 85 ALA A O 1
ATOM 612 N N . CYS A 1 86 ? 8.898 -5.388 -11.715 1.00 95.88 86 CYS A N 1
ATOM 613 C CA . CYS A 1 86 ? 7.905 -5.656 -12.748 1.00 95.88 86 CYS A CA 1
ATOM 614 C C . CYS A 1 86 ? 8.118 -7.027 -13.414 1.00 95.88 86 CYS A C 1
ATOM 616 O O . CYS A 1 86 ? 7.142 -7.746 -13.600 1.00 95.88 86 CYS A O 1
ATOM 618 N N . ALA A 1 87 ? 9.369 -7.443 -13.667 1.00 95.06 87 ALA A N 1
ATOM 619 C CA . ALA A 1 87 ? 9.692 -8.755 -14.234 1.00 95.06 87 ALA A CA 1
ATOM 620 C C . ALA A 1 87 ? 9.320 -9.958 -13.343 1.00 95.06 87 ALA A C 1
ATOM 622 O O . ALA A 1 87 ? 8.999 -11.020 -13.874 1.00 95.06 87 ALA A O 1
ATOM 623 N N . GLN A 1 88 ? 9.363 -9.821 -12.015 1.00 92.62 88 GLN A N 1
ATOM 624 C CA . GLN A 1 88 ? 8.986 -10.882 -11.071 1.00 92.62 88 GLN A CA 1
ATOM 625 C C . GLN A 1 88 ? 7.469 -10.981 -10.855 1.00 92.62 88 GLN A C 1
ATOM 627 O O . GLN A 1 88 ? 6.983 -11.985 -10.334 1.00 92.62 88 GLN A O 1
ATOM 632 N N . SER A 1 89 ? 6.704 -9.969 -11.270 1.00 91.25 89 SER A N 1
ATOM 633 C CA . SER A 1 89 ? 5.252 -9.963 -11.125 1.00 91.25 89 SER A CA 1
ATOM 634 C C . SER A 1 89 ? 4.548 -10.731 -12.241 1.00 91.25 89 SER A C 1
ATOM 636 O O . SER A 1 89 ? 4.776 -10.502 -13.428 1.00 91.25 89 SER A O 1
ATOM 638 N N . ILE A 1 90 ? 3.607 -11.598 -11.858 1.00 86.81 90 ILE A N 1
ATOM 639 C CA . ILE A 1 90 ? 2.669 -12.236 -12.798 1.00 86.81 90 ILE A CA 1
ATOM 640 C C . ILE A 1 90 ? 1.616 -11.222 -13.290 1.00 86.81 90 ILE A C 1
ATOM 642 O O . ILE A 1 90 ? 1.056 -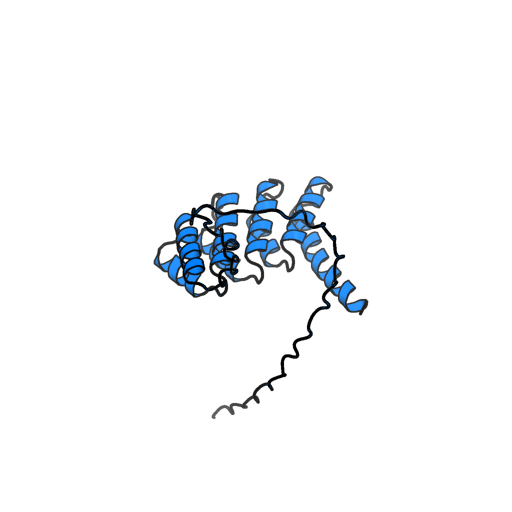11.389 -14.374 1.00 86.81 90 ILE A O 1
ATOM 646 N N . ARG A 1 91 ? 1.350 -10.169 -12.503 1.00 90.50 91 ARG A N 1
ATOM 647 C CA . ARG A 1 91 ? 0.386 -9.096 -12.799 1.00 90.50 91 ARG A CA 1
ATOM 648 C C . ARG A 1 91 ? 1.027 -7.728 -12.533 1.00 90.50 91 ARG A C 1
ATOM 650 O O . ARG A 1 91 ? 0.712 -7.092 -11.526 1.00 90.50 91 ARG A O 1
ATOM 657 N N . PRO A 1 92 ? 1.963 -7.280 -13.390 1.00 93.88 92 PRO A N 1
ATOM 658 C CA . PRO A 1 92 ? 2.728 -6.049 -13.185 1.00 93.88 92 PRO A CA 1
ATOM 659 C C . PRO A 1 92 ? 1.855 -4.813 -12.928 1.00 93.88 92 PRO A C 1
ATOM 661 O O . PRO A 1 92 ? 2.169 -4.048 -12.023 1.00 93.88 92 PRO A O 1
ATOM 664 N N . ALA A 1 93 ? 0.741 -4.650 -13.648 1.00 93.31 93 ALA A N 1
ATOM 665 C CA . ALA A 1 93 ? -0.151 -3.503 -13.459 1.00 93.31 93 ALA A CA 1
ATOM 666 C C . ALA A 1 93 ? -0.865 -3.502 -12.090 1.00 93.31 93 ALA A C 1
ATOM 668 O O . ALA A 1 93 ? -1.007 -2.455 -11.465 1.00 93.31 93 ALA A O 1
ATOM 669 N N . GLU A 1 94 ? -1.289 -4.668 -11.586 1.00 94.31 94 GLU A N 1
ATOM 670 C CA . GLU A 1 94 ? -1.911 -4.761 -10.253 1.00 94.31 94 GLU A CA 1
ATOM 671 C C . GLU A 1 94 ? -0.892 -4.505 -9.140 1.00 94.31 94 GLU A C 1
ATOM 673 O O . GLU A 1 94 ? -1.213 -3.857 -8.145 1.00 94.31 94 GLU A O 1
ATOM 678 N N . LEU A 1 95 ? 0.339 -4.997 -9.311 1.00 95.44 95 LEU A N 1
ATOM 679 C CA . LEU A 1 95 ? 1.432 -4.723 -8.383 1.00 95.44 95 LEU A CA 1
ATOM 680 C C . LEU A 1 95 ? 1.712 -3.219 -8.302 1.00 95.44 95 LEU A C 1
ATOM 682 O O . LEU A 1 95 ? 1.795 -2.680 -7.200 1.00 95.44 95 LEU A O 1
ATOM 686 N N . SER A 1 96 ? 1.883 -2.552 -9.447 1.00 96.81 96 SER A N 1
ATOM 687 C CA . SER A 1 96 ? 2.201 -1.128 -9.443 1.00 96.81 96 SER A CA 1
ATOM 688 C C . SER A 1 96 ? 1.060 -0.300 -8.878 1.00 96.81 96 SER A C 1
ATOM 690 O O . SER A 1 96 ? 1.323 0.563 -8.053 1.00 96.81 96 SER A O 1
ATOM 692 N N . THR A 1 97 ? -0.189 -0.640 -9.213 1.00 97.06 97 THR A N 1
ATOM 693 C CA . THR A 1 97 ? -1.386 -0.022 -8.620 1.00 97.06 97 THR A CA 1
ATOM 694 C C . THR A 1 97 ? -1.390 -0.169 -7.099 1.00 97.06 97 THR A C 1
ATOM 696 O O . THR A 1 97 ? -1.545 0.817 -6.393 1.00 97.06 97 THR A O 1
ATOM 699 N N . CYS A 1 98 ? -1.155 -1.377 -6.572 1.00 97.56 98 CYS A N 1
ATOM 700 C CA . CYS A 1 98 ? -1.048 -1.600 -5.127 1.00 97.56 98 CYS A CA 1
ATOM 701 C C . CYS A 1 98 ? -0.014 -0.667 -4.487 1.00 97.56 98 CYS A C 1
ATOM 703 O O . CYS A 1 98 ? -0.304 0.016 -3.503 1.00 97.56 98 CYS A O 1
ATOM 705 N N . ALA A 1 99 ? 1.183 -0.608 -5.073 1.00 97.31 99 ALA A N 1
ATOM 706 C CA . ALA A 1 99 ? 2.278 0.149 -4.498 1.00 97.31 99 ALA A CA 1
ATOM 707 C C . ALA A 1 99 ? 2.067 1.664 -4.580 1.00 97.31 99 ALA A C 1
ATOM 709 O O . ALA A 1 99 ? 2.335 2.371 -3.608 1.00 97.31 99 ALA A O 1
ATOM 710 N N . THR A 1 100 ? 1.569 2.172 -5.709 1.00 98.00 100 THR A N 1
ATOM 711 C CA . THR A 1 100 ? 1.311 3.605 -5.887 1.00 98.00 100 THR A CA 1
ATOM 712 C C . THR A 1 100 ? 0.140 4.086 -5.047 1.00 98.00 100 THR A C 1
ATOM 714 O O . THR A 1 100 ? 0.233 5.178 -4.488 1.00 98.00 100 THR A O 1
ATOM 717 N N . THR A 1 101 ? -0.913 3.279 -4.888 1.00 98.06 101 THR A N 1
ATOM 718 C CA . THR A 1 101 ? -2.029 3.576 -3.981 1.00 98.06 101 THR A CA 1
ATOM 719 C C . THR A 1 101 ? -1.531 3.747 -2.546 1.00 98.06 101 THR A C 1
ATOM 721 O O . THR A 1 101 ? -1.778 4.789 -1.944 1.00 98.06 101 THR A O 1
ATOM 724 N N . ILE A 1 102 ? -0.746 2.798 -2.020 1.00 96.75 102 ILE A N 1
ATOM 725 C CA . ILE A 1 102 ? -0.205 2.893 -0.652 1.00 96.75 102 ILE A CA 1
ATOM 726 C C . ILE A 1 102 ? 0.767 4.070 -0.520 1.00 96.75 102 ILE A C 1
ATOM 728 O O . ILE A 1 102 ? 0.685 4.838 0.438 1.00 96.75 102 ILE A O 1
ATOM 732 N N . ALA A 1 103 ? 1.692 4.234 -1.470 1.00 96.94 103 ALA A N 1
ATOM 733 C CA . ALA A 1 103 ? 2.684 5.307 -1.422 1.00 96.94 103 ALA A CA 1
ATOM 734 C C . ALA A 1 103 ? 2.033 6.697 -1.449 1.00 96.94 103 ALA A C 1
ATOM 736 O O . ALA A 1 103 ? 2.487 7.602 -0.753 1.00 96.94 103 ALA A O 1
ATOM 737 N N . THR A 1 104 ? 0.962 6.849 -2.231 1.00 96.69 104 THR A N 1
ATOM 738 C CA . THR A 1 104 ? 0.229 8.109 -2.369 1.00 96.69 104 THR A CA 1
ATOM 739 C C . THR A 1 104 ? -0.591 8.403 -1.119 1.00 96.69 104 THR A C 1
ATOM 741 O O . THR A 1 104 ? -0.478 9.505 -0.591 1.00 96.69 104 THR A O 1
ATOM 744 N N . ALA A 1 105 ? -1.347 7.423 -0.611 1.00 95.44 105 ALA A N 1
ATOM 745 C CA . ALA A 1 105 ? -2.151 7.590 0.600 1.00 95.44 105 ALA A CA 1
ATOM 746 C C . ALA A 1 105 ? -1.275 7.942 1.812 1.00 95.44 105 ALA A C 1
ATOM 748 O O . ALA A 1 105 ? -1.559 8.884 2.538 1.00 95.44 105 ALA A O 1
ATOM 749 N N . THR A 1 106 ? -0.162 7.227 1.999 1.00 94.00 106 THR A N 1
ATOM 750 C CA . THR A 1 106 ? 0.710 7.384 3.182 1.00 94.00 106 THR A CA 1
ATOM 751 C C . THR A 1 106 ? 1.736 8.515 3.056 1.00 94.00 106 THR A C 1
ATOM 753 O O . THR A 1 106 ? 2.435 8.854 4.021 1.00 94.00 106 THR A O 1
ATOM 756 N N . GLY A 1 107 ? 1.912 9.048 1.843 1.00 93.06 107 GLY A N 1
ATOM 757 C CA . GLY A 1 107 ? 2.954 10.017 1.503 1.00 93.06 107 GLY A CA 1
ATOM 758 C C . GLY A 1 107 ? 4.384 9.541 1.789 1.00 93.06 107 GLY A C 1
ATOM 759 O O . GLY A 1 107 ? 5.289 10.372 1.836 1.00 93.06 107 GLY A O 1
ATOM 760 N N . LEU A 1 108 ? 4.597 8.239 2.039 1.00 88.31 108 LEU A N 1
ATOM 761 C CA . LEU A 1 108 ? 5.873 7.664 2.495 1.00 88.31 108 LEU A CA 1
ATOM 762 C C . LEU A 1 108 ? 6.463 8.377 3.729 1.00 88.31 108 LEU A C 1
ATOM 764 O O . LEU A 1 108 ? 7.679 8.464 3.895 1.00 88.31 108 LEU A O 1
ATOM 768 N N . THR A 1 109 ? 5.601 8.926 4.589 1.00 80.75 109 THR A N 1
ATOM 769 C CA . THR A 1 109 ? 6.021 9.731 5.750 1.00 80.75 109 THR A CA 1
ATOM 770 C C . THR A 1 109 ? 6.478 8.882 6.939 1.00 80.75 109 THR A C 1
ATOM 772 O O . THR A 1 109 ? 7.187 9.372 7.819 1.00 80.75 109 THR A O 1
ATOM 775 N N . ASN A 1 110 ? 6.107 7.600 6.968 1.00 77.69 110 ASN A N 1
ATOM 776 C CA . ASN A 1 110 ? 6.503 6.661 8.012 1.00 77.69 110 ASN A CA 1
ATOM 777 C C . ASN A 1 110 ? 7.928 6.130 7.760 1.00 77.69 110 ASN A C 1
ATOM 779 O O . ASN A 1 110 ? 8.225 5.594 6.694 1.00 77.69 110 ASN A O 1
ATOM 783 N N . SER A 1 111 ? 8.802 6.216 8.769 1.00 73.19 111 SER A N 1
ATOM 784 C CA . SER A 1 111 ? 10.204 5.776 8.687 1.00 73.19 111 SER A CA 1
ATOM 785 C C . SER A 1 111 ? 10.393 4.287 8.378 1.00 73.19 111 SER A C 1
ATOM 787 O O . SER A 1 111 ? 11.442 3.906 7.861 1.00 73.19 111 SER A O 1
ATOM 789 N N . ASN A 1 112 ? 9.407 3.446 8.694 1.00 82.31 112 ASN A N 1
ATOM 790 C CA . ASN A 1 112 ? 9.437 2.006 8.433 1.00 82.31 112 ASN A CA 1
ATOM 791 C C . ASN A 1 112 ? 8.927 1.647 7.027 1.00 82.31 112 ASN A C 1
ATOM 793 O O . ASN A 1 112 ? 9.086 0.507 6.584 1.00 82.31 112 ASN A O 1
ATOM 797 N N . LEU A 1 113 ? 8.344 2.609 6.307 1.00 86.81 113 LEU A N 1
ATOM 798 C CA . LEU A 1 113 ? 7.616 2.379 5.067 1.00 86.81 113 LEU A CA 1
ATOM 799 C C . LEU A 1 113 ? 8.323 3.071 3.896 1.00 86.81 113 LEU A C 1
ATOM 801 O O . LEU A 1 113 ? 8.111 4.241 3.595 1.00 86.81 113 LEU A O 1
ATOM 805 N N . SER A 1 114 ? 9.196 2.319 3.224 1.00 94.31 114 SER A N 1
ATOM 806 C CA . SER A 1 114 ? 9.857 2.764 1.992 1.00 94.31 114 SER A CA 1
ATOM 807 C C . SER A 1 114 ? 9.101 2.289 0.751 1.00 94.31 114 SER A C 1
ATOM 809 O O . SER A 1 114 ? 8.412 1.269 0.788 1.00 94.31 114 SER A O 1
ATOM 811 N N . ALA A 1 115 ? 9.291 2.970 -0.384 1.00 94.69 115 ALA A N 1
ATOM 812 C CA . ALA A 1 115 ? 8.689 2.560 -1.655 1.00 94.69 115 ALA A CA 1
ATOM 813 C C . ALA A 1 115 ? 9.053 1.111 -2.039 1.00 94.69 115 ALA A C 1
ATOM 815 O O . ALA A 1 115 ? 8.207 0.360 -2.518 1.00 94.69 115 ALA A O 1
ATOM 816 N N . LEU A 1 116 ? 10.292 0.682 -1.763 1.00 94.69 116 LEU A N 1
ATOM 817 C CA . LEU A 1 116 ? 10.707 -0.703 -1.993 1.00 94.69 116 LEU A CA 1
ATOM 818 C C . LEU A 1 116 ? 9.967 -1.681 -1.069 1.00 94.69 116 LEU A C 1
ATOM 820 O O . LEU A 1 116 ? 9.498 -2.715 -1.537 1.00 94.69 116 LEU A O 1
ATOM 824 N N . LYS A 1 117 ? 9.816 -1.340 0.215 1.00 94.62 117 LYS A N 1
ATOM 825 C CA . LYS A 1 117 ? 9.107 -2.182 1.187 1.00 94.62 117 LYS A CA 1
ATOM 826 C C . LYS A 1 117 ? 7.630 -2.358 0.827 1.00 94.62 117 LYS A C 1
ATOM 828 O O . LYS A 1 117 ? 7.116 -3.467 0.921 1.00 94.62 117 LYS A O 1
ATOM 833 N N . ILE A 1 118 ? 6.968 -1.299 0.361 1.00 95.25 118 ILE A N 1
ATOM 834 C CA . ILE A 1 118 ? 5.586 -1.383 -0.134 1.00 95.25 118 ILE A CA 1
ATOM 835 C C . ILE A 1 118 ? 5.494 -2.367 -1.301 1.00 95.25 118 ILE A C 1
ATOM 837 O O . ILE A 1 118 ? 4.605 -3.213 -1.342 1.00 95.25 118 ILE A O 1
ATOM 841 N N . VAL A 1 119 ? 6.418 -2.266 -2.258 1.00 95.75 119 VAL A N 1
ATOM 842 C CA . VAL A 1 119 ? 6.457 -3.173 -3.409 1.00 95.75 119 VAL A CA 1
ATOM 843 C C . VAL A 1 119 ? 6.642 -4.622 -2.947 1.00 95.75 119 VAL A C 1
ATOM 845 O O . VAL A 1 119 ? 5.943 -5.507 -3.437 1.00 95.75 119 VAL A O 1
ATOM 848 N N . GLU A 1 120 ? 7.513 -4.866 -1.964 1.00 93.69 120 GLU A N 1
ATOM 849 C CA . GLU A 1 120 ? 7.671 -6.176 -1.317 1.00 93.69 120 GLU A CA 1
ATOM 850 C C . GLU A 1 120 ? 6.377 -6.671 -0.658 1.00 93.69 120 GLU A C 1
ATOM 852 O O . GLU A 1 120 ? 6.032 -7.843 -0.806 1.00 93.69 120 GLU A O 1
ATOM 857 N N . ASP A 1 121 ? 5.628 -5.797 0.015 1.00 93.38 121 ASP A N 1
ATOM 858 C CA . ASP A 1 121 ? 4.340 -6.150 0.617 1.00 93.38 121 ASP A CA 1
ATOM 859 C C . ASP A 1 121 ? 3.290 -6.520 -0.441 1.00 93.38 121 ASP A C 1
ATOM 861 O O . ASP A 1 121 ? 2.578 -7.518 -0.296 1.00 93.38 121 ASP A O 1
ATOM 865 N N . CYS A 1 122 ? 3.247 -5.786 -1.552 1.00 95.19 122 CYS A N 1
ATOM 866 C CA . CYS A 1 122 ? 2.341 -6.059 -2.664 1.00 95.19 122 CYS A CA 1
ATOM 867 C C . CYS A 1 122 ? 2.644 -7.387 -3.388 1.00 95.19 122 CYS A C 1
ATOM 869 O O . CYS A 1 122 ? 1.734 -7.975 -3.975 1.00 95.19 122 CYS A O 1
ATOM 871 N N . TYR A 1 123 ? 3.878 -7.908 -3.325 1.00 89.62 123 TYR A N 1
ATOM 872 C CA . TYR A 1 123 ? 4.215 -9.229 -3.882 1.00 89.62 123 TYR A CA 1
ATOM 873 C C . TYR A 1 123 ? 3.637 -10.401 -3.109 1.00 89.62 123 TYR A C 1
ATOM 875 O O . TYR A 1 123 ? 3.405 -11.468 -3.678 1.00 89.62 123 TYR A O 1
ATOM 883 N N . GLN A 1 124 ? 3.472 -10.244 -1.800 1.00 84.19 124 GLN A N 1
ATOM 884 C CA . GLN A 1 124 ? 3.214 -11.367 -0.905 1.00 84.19 124 GLN A CA 1
ATOM 885 C C . GLN A 1 124 ? 1.730 -11.740 -0.823 1.00 84.19 124 GLN A C 1
ATOM 887 O O . GLN A 1 124 ? 1.354 -12.603 -0.030 1.00 84.19 124 GLN A O 1
ATOM 892 N N . VAL A 1 125 ? 0.882 -11.123 -1.651 1.00 89.88 125 VAL A N 1
ATOM 893 C CA . VAL A 1 125 ? -0.573 -11.285 -1.603 1.00 89.88 125 VAL A CA 1
ATOM 894 C C . VAL A 1 125 ? -1.157 -11.760 -2.926 1.00 89.88 125 VAL A C 1
ATOM 896 O O . VAL A 1 125 ? -0.648 -11.495 -4.011 1.00 89.88 125 VAL A O 1
ATOM 899 N N . ARG A 1 126 ? -2.295 -12.458 -2.846 1.00 84.62 126 ARG A N 1
ATOM 900 C CA . ARG A 1 126 ? -3.032 -12.925 -4.035 1.00 84.62 126 ARG A CA 1
ATOM 901 C C . ARG A 1 126 ? -3.860 -11.828 -4.708 1.00 84.62 126 ARG A C 1
ATOM 903 O O . ARG A 1 126 ? -4.271 -12.018 -5.853 1.00 84.62 126 ARG A O 1
ATOM 910 N N . ARG A 1 127 ? -4.139 -10.732 -3.992 1.00 90.38 127 ARG A N 1
ATOM 911 C CA . ARG A 1 127 ? -5.030 -9.634 -4.408 1.00 90.38 127 ARG A CA 1
ATOM 912 C C . ARG A 1 127 ? -4.351 -8.275 -4.162 1.00 90.38 127 ARG A C 1
ATOM 914 O O . ARG A 1 127 ? -4.765 -7.558 -3.255 1.00 90.38 127 ARG A O 1
ATOM 921 N N . PRO A 1 128 ? -3.298 -7.925 -4.927 1.00 93.69 128 PRO A N 1
ATOM 922 C CA . PRO A 1 128 ? -2.506 -6.719 -4.673 1.00 93.69 128 PRO A CA 1
ATOM 923 C C . PRO A 1 128 ? -3.357 -5.450 -4.697 1.00 93.69 128 PRO A C 1
ATOM 925 O O . PRO A 1 128 ? -3.242 -4.611 -3.813 1.00 93.69 128 PRO A O 1
ATOM 928 N N . GLN A 1 129 ? -4.270 -5.336 -5.663 1.00 94.44 129 GLN A N 1
ATOM 929 C CA . GLN A 1 129 ? -5.126 -4.158 -5.778 1.00 94.44 129 GLN A CA 1
ATOM 930 C C . GLN A 1 129 ? -5.986 -3.933 -4.524 1.00 94.44 129 GLN A C 1
ATOM 932 O O . GLN A 1 129 ? -6.098 -2.807 -4.051 1.00 94.44 129 GLN A O 1
ATOM 937 N N . GLU A 1 130 ? -6.550 -4.997 -3.947 1.00 95.69 130 GLU A N 1
ATOM 938 C CA . GLU A 1 130 ? -7.346 -4.868 -2.723 1.00 95.69 130 GLU A CA 1
ATOM 939 C C . GLU A 1 130 ? -6.504 -4.598 -1.484 1.00 95.69 130 GLU A C 1
ATOM 941 O O . GLU A 1 130 ? -6.960 -3.876 -0.606 1.00 95.69 130 GLU A O 1
ATOM 946 N N . LEU A 1 131 ? -5.284 -5.142 -1.405 1.00 96.50 131 LEU A N 1
ATOM 947 C CA . LEU A 1 131 ? -4.343 -4.773 -0.348 1.00 96.50 131 LEU A CA 1
ATOM 948 C C . LEU A 1 131 ? -4.092 -3.260 -0.362 1.00 96.50 131 LEU A C 1
ATOM 950 O O . LEU A 1 131 ? -4.165 -2.625 0.687 1.00 96.50 131 LEU A O 1
ATOM 954 N N . GLY A 1 132 ? -3.826 -2.697 -1.546 1.00 97.19 132 GLY A N 1
ATOM 955 C CA . GLY A 1 132 ? -3.581 -1.265 -1.703 1.00 97.19 132 GLY A CA 1
ATOM 956 C C . GLY A 1 132 ? -4.748 -0.415 -1.206 1.00 97.19 132 GLY A C 1
ATOM 957 O O . GLY A 1 132 ? -4.539 0.499 -0.414 1.00 97.19 132 GLY A O 1
ATOM 958 N N . LEU A 1 133 ? -5.971 -0.770 -1.611 1.00 98.06 133 LEU A N 1
ATOM 959 C CA . LEU A 1 133 ? -7.192 -0.099 -1.157 1.00 98.06 133 LEU A CA 1
ATOM 960 C C . LEU A 1 133 ? -7.423 -0.269 0.350 1.00 98.06 133 LEU A C 1
ATOM 962 O O . LEU A 1 133 ? -7.680 0.712 1.028 1.00 98.06 133 LEU A O 1
ATOM 966 N N . CYS A 1 134 ? -7.244 -1.474 0.898 1.00 98.00 134 CYS A N 1
ATOM 967 C CA . CYS A 1 134 ? -7.410 -1.728 2.332 1.00 98.00 134 CYS A CA 1
ATOM 968 C C . CYS A 1 134 ? -6.543 -0.803 3.193 1.00 98.00 134 CYS A C 1
ATOM 970 O O . CYS A 1 134 ? -7.020 -0.228 4.168 1.00 98.00 134 CYS A O 1
ATOM 972 N N . VAL A 1 135 ? -5.270 -0.647 2.818 1.00 97.56 135 VAL A N 1
ATOM 973 C CA . VAL A 1 135 ? -4.337 0.225 3.538 1.00 97.56 135 VAL A CA 1
ATOM 974 C C . VAL A 1 135 ? -4.694 1.696 3.341 1.00 97.56 135 VAL A C 1
ATOM 976 O O . VAL A 1 135 ? -4.670 2.442 4.316 1.00 97.56 135 VAL A O 1
ATOM 979 N N . ALA A 1 136 ? -5.021 2.111 2.113 1.00 97.69 136 ALA A N 1
ATOM 980 C CA . ALA A 1 136 ? -5.391 3.493 1.818 1.00 97.69 136 ALA A CA 1
ATOM 981 C C . ALA A 1 136 ? -6.660 3.915 2.571 1.00 97.69 136 ALA A C 1
ATOM 983 O O . ALA A 1 136 ? -6.611 4.899 3.299 1.00 97.69 136 ALA A O 1
ATOM 984 N N . ASP A 1 137 ? -7.734 3.126 2.493 1.00 98.00 137 ASP A N 1
ATOM 985 C CA . ASP A 1 137 ? -9.014 3.421 3.148 1.00 98.00 137 ASP A CA 1
ATOM 986 C C . ASP A 1 137 ? -8.845 3.577 4.669 1.00 98.00 137 ASP A C 1
ATOM 988 O O . ASP A 1 137 ? -9.351 4.523 5.270 1.00 98.00 137 ASP A O 1
ATOM 992 N N . ILE A 1 138 ? -8.111 2.655 5.308 1.00 97.31 138 ILE A N 1
ATOM 993 C CA . ILE A 1 138 ? -7.873 2.700 6.758 1.00 97.31 138 ILE A CA 1
ATOM 994 C C . ILE A 1 138 ? -6.977 3.888 7.136 1.00 97.31 138 ILE A C 1
ATOM 996 O O . ILE A 1 138 ? -7.175 4.503 8.181 1.00 97.31 138 ILE A O 1
ATOM 1000 N N . HIS A 1 139 ? -5.971 4.206 6.319 1.00 96.50 139 HIS A N 1
ATOM 1001 C CA . HIS A 1 139 ? -5.093 5.340 6.590 1.00 96.50 139 HIS A CA 1
ATOM 1002 C C . HIS A 1 139 ? -5.835 6.677 6.452 1.00 96.50 139 HIS A C 1
ATOM 1004 O O . HIS A 1 139 ? -5.707 7.538 7.320 1.00 96.50 139 HIS A O 1
ATOM 1010 N N . GLU A 1 140 ? -6.642 6.826 5.399 1.00 96.06 140 GLU A N 1
ATOM 1011 C CA . GLU A 1 140 ? -7.447 8.020 5.121 1.00 96.06 140 GLU A CA 1
ATOM 1012 C C . GLU A 1 140 ? -8.566 8.243 6.146 1.00 96.06 140 GLU A C 1
ATOM 1014 O O . GLU A 1 140 ? -9.017 9.374 6.313 1.00 96.06 140 GLU A O 1
ATOM 1019 N N . SER A 1 141 ? -8.993 7.205 6.877 1.00 95.50 141 SER A N 1
ATOM 1020 C CA . SER A 1 141 ? -9.960 7.363 7.970 1.00 95.50 141 SER A CA 1
ATOM 1021 C C . SER A 1 141 ? -9.378 8.094 9.187 1.00 95.50 141 SER A C 1
ATOM 1023 O O . SER A 1 141 ? -10.127 8.465 10.093 1.00 95.50 141 SER A O 1
ATOM 1025 N N . GLU A 1 142 ? -8.047 8.248 9.253 1.00 93.69 142 GLU A N 1
ATOM 1026 C CA . GLU A 1 142 ? -7.291 8.865 10.356 1.00 93.69 142 GLU A CA 1
ATOM 1027 C C . GLU A 1 142 ? -7.582 8.253 11.744 1.00 93.69 142 GLU A C 1
ATOM 1029 O O . GLU A 1 142 ? -7.176 8.783 12.777 1.00 93.69 142 GLU A O 1
ATOM 1034 N N . THR A 1 143 ? -8.275 7.110 11.788 1.00 92.56 143 THR A N 1
ATOM 1035 C CA . THR A 1 143 ? -8.717 6.461 13.032 1.00 92.56 143 THR A CA 1
ATOM 1036 C C . THR A 1 143 ? -7.668 5.502 13.584 1.00 92.56 143 THR A C 1
ATOM 1038 O O . THR A 1 143 ? -7.771 5.067 14.727 1.00 92.56 143 THR A O 1
ATOM 1041 N N . PHE A 1 144 ? -6.672 5.162 12.762 1.00 93.75 144 PHE A N 1
ATOM 1042 C CA . PHE A 1 144 ? -5.640 4.187 13.076 1.00 93.75 144 PHE A CA 1
ATOM 1043 C C . PHE A 1 144 ? -4.260 4.838 13.031 1.00 93.75 144 PHE A C 1
ATOM 1045 O O . PHE A 1 144 ? -3.751 5.178 11.962 1.00 93.75 144 PHE A O 1
ATOM 1052 N N . ALA A 1 145 ? -3.625 4.983 14.192 1.00 91.81 145 ALA A N 1
ATOM 1053 C CA . ALA A 1 145 ? -2.294 5.572 14.291 1.00 91.81 145 ALA A CA 1
ATOM 1054 C C . ALA A 1 145 ? -1.181 4.590 13.880 1.00 91.81 145 ALA A C 1
ATOM 1056 O O . ALA A 1 145 ? -0.115 5.004 13.414 1.00 91.81 145 ALA A O 1
ATOM 1057 N N . ASN A 1 146 ? -1.397 3.281 14.057 1.00 92.12 146 ASN A N 1
ATOM 1058 C CA . ASN A 1 146 ? -0.379 2.266 13.782 1.00 92.12 146 ASN A CA 1
ATOM 1059 C C . ASN A 1 146 ? -0.437 1.735 12.338 1.00 92.12 146 ASN A C 1
ATOM 1061 O O . ASN A 1 146 ? -0.960 0.648 12.080 1.00 92.12 146 ASN A O 1
ATOM 1065 N N . LEU A 1 147 ? 0.173 2.471 11.408 1.00 92.81 147 LEU A N 1
ATOM 1066 C CA . LEU A 1 147 ? 0.219 2.102 9.989 1.00 92.81 147 LEU A CA 1
ATOM 1067 C C . LEU A 1 147 ? 0.886 0.738 9.722 1.00 92.81 147 LEU A C 1
ATOM 1069 O O . LEU A 1 147 ? 0.410 -0.013 8.874 1.00 92.81 147 LEU A O 1
ATOM 1073 N N . ASP A 1 148 ? 1.945 0.376 10.454 1.00 92.25 148 ASP A N 1
ATOM 1074 C CA . ASP A 1 148 ? 2.618 -0.921 10.272 1.00 92.25 148 ASP A CA 1
ATOM 1075 C C . ASP A 1 148 ? 1.674 -2.089 10.615 1.00 92.25 148 ASP A C 1
ATOM 1077 O O . ASP A 1 148 ? 1.614 -3.096 9.903 1.00 92.25 148 ASP A O 1
ATOM 1081 N N . GLY A 1 149 ? 0.881 -1.930 11.682 1.00 93.12 149 GLY A N 1
ATOM 1082 C CA . GLY A 1 149 ? -0.157 -2.887 12.067 1.00 93.12 149 GLY A CA 1
ATOM 1083 C C . GLY A 1 149 ? -1.273 -3.002 11.028 1.00 93.12 149 GLY A C 1
ATOM 1084 O O . GLY A 1 149 ? -1.739 -4.110 10.750 1.00 93.12 149 GLY A O 1
ATOM 1085 N N . VAL A 1 150 ? -1.667 -1.884 10.413 1.00 95.81 150 VAL A N 1
ATOM 1086 C CA . VAL A 1 150 ? -2.659 -1.851 9.328 1.00 95.81 150 VAL A CA 1
ATOM 1087 C C . VAL A 1 150 ? -2.156 -2.618 8.106 1.00 95.81 150 VAL A C 1
ATOM 1089 O O . VAL A 1 150 ? -2.840 -3.532 7.644 1.00 95.81 150 VAL A O 1
ATOM 1092 N N . VAL A 1 151 ? -0.946 -2.310 7.624 1.00 94.94 151 VAL A N 1
ATOM 1093 C CA . VAL A 1 151 ? -0.350 -2.973 6.452 1.00 94.94 151 VAL A CA 1
ATOM 1094 C C . VAL A 1 151 ? -0.266 -4.479 6.667 1.00 94.94 151 VAL A C 1
ATOM 1096 O O . VAL A 1 151 ? -0.729 -5.239 5.819 1.00 94.94 151 VAL A O 1
ATOM 1099 N N . GLU A 1 152 ? 0.262 -4.927 7.809 1.00 94.25 152 GLU A N 1
ATOM 1100 C CA . GLU A 1 152 ? 0.380 -6.357 8.108 1.00 94.25 152 GLU A CA 1
ATOM 1101 C C . GLU A 1 152 ? -0.993 -7.043 8.203 1.00 94.25 152 GLU A C 1
ATOM 1103 O O . GLU A 1 152 ? -1.169 -8.146 7.683 1.00 94.25 152 GLU A O 1
ATOM 1108 N N . THR A 1 153 ? -1.990 -6.393 8.809 1.00 95.75 153 THR A N 1
ATOM 1109 C CA . THR A 1 153 ? -3.346 -6.956 8.920 1.00 95.75 153 THR A CA 1
ATOM 1110 C C . THR A 1 153 ? -4.003 -7.085 7.543 1.00 95.75 153 THR A C 1
ATOM 1112 O O . THR A 1 153 ? -4.501 -8.161 7.208 1.00 95.75 153 THR A O 1
ATOM 1115 N N . CYS A 1 154 ? -3.937 -6.046 6.703 1.00 96.50 154 CYS A N 1
ATOM 1116 C CA . CYS A 1 154 ? -4.434 -6.110 5.328 1.00 96.50 154 CYS A CA 1
ATOM 1117 C C . CYS 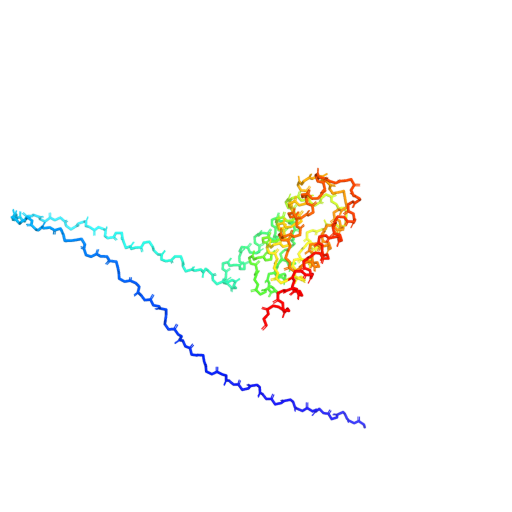A 1 154 ? -3.702 -7.188 4.506 1.00 96.50 154 CYS A C 1
ATOM 1119 O O . CYS A 1 154 ? -4.333 -7.888 3.717 1.00 96.50 154 CYS A O 1
ATOM 1121 N N . ARG A 1 155 ? -2.387 -7.378 4.709 1.00 95.00 155 ARG A N 1
ATOM 1122 C CA . ARG A 1 155 ? -1.594 -8.413 4.013 1.00 95.00 155 ARG A CA 1
ATOM 1123 C C . ARG A 1 155 ? -2.016 -9.832 4.385 1.00 95.00 155 ARG A C 1
ATOM 1125 O O . ARG A 1 155 ? -1.954 -10.733 3.550 1.00 95.00 155 ARG A O 1
ATOM 1132 N N . ARG A 1 156 ? -2.422 -10.036 5.640 1.00 94.12 156 ARG A N 1
ATOM 1133 C CA . ARG A 1 156 ? -2.886 -11.331 6.158 1.00 94.12 156 ARG A CA 1
ATOM 1134 C C . ARG A 1 156 ? -4.330 -11.650 5.778 1.00 94.12 156 ARG A C 1
ATOM 1136 O O . ARG A 1 156 ? -4.698 -12.822 5.820 1.00 94.12 156 ARG A O 1
ATOM 1143 N N . SER A 1 157 ? -5.115 -10.638 5.420 1.00 94.12 157 SER A N 1
ATOM 1144 C CA . SER A 1 157 ? -6.519 -10.784 5.049 1.00 94.12 157 SER A CA 1
ATOM 1145 C C . SER A 1 157 ? -6.696 -11.512 3.718 1.00 94.12 157 SER A C 1
ATOM 1147 O O . SER A 1 157 ? -5.994 -11.266 2.733 1.00 94.12 157 SER A O 1
ATOM 1149 N N . LEU A 1 158 ? -7.681 -12.405 3.671 1.00 92.62 158 LEU A N 1
ATOM 1150 C CA . LEU A 1 158 ? -8.134 -13.037 2.431 1.00 92.62 158 LEU A CA 1
ATOM 1151 C C . LEU A 1 158 ? -9.085 -12.131 1.635 1.00 92.62 158 LEU A C 1
ATOM 1153 O O . LEU A 1 158 ? -9.211 -12.283 0.414 1.00 92.62 158 LEU A O 1
ATOM 1157 N N . LEU A 1 159 ? -9.737 -11.187 2.318 1.00 93.94 159 LEU A N 1
ATOM 1158 C CA . LEU A 1 159 ? -10.700 -10.234 1.769 1.00 93.94 159 LEU A CA 1
ATOM 1159 C C . LEU A 1 159 ? -10.375 -8.801 2.238 1.00 93.94 159 LEU A C 1
ATOM 1161 O O . LEU A 1 159 ? -11.146 -8.232 3.016 1.00 93.94 159 LEU A O 1
ATOM 1165 N N . PRO A 1 160 ? -9.271 -8.189 1.762 1.00 95.25 160 PRO A N 1
ATOM 1166 C CA . PRO A 1 160 ? -8.781 -6.926 2.318 1.00 95.25 160 PRO A CA 1
ATOM 1167 C C . PRO A 1 160 ? -9.815 -5.792 2.301 1.00 95.25 160 PRO A C 1
ATOM 1169 O O . PRO A 1 160 ? -9.927 -5.056 3.276 1.00 95.25 160 PRO A O 1
ATOM 1172 N N . LEU A 1 161 ? -10.641 -5.690 1.252 1.00 94.75 161 LEU A N 1
ATOM 1173 C CA . LEU A 1 161 ? -11.714 -4.686 1.202 1.00 94.75 161 LEU A CA 1
ATOM 1174 C C . LEU A 1 161 ? -12.809 -4.906 2.254 1.00 94.75 161 LEU A C 1
ATOM 1176 O O . LEU A 1 161 ? -13.401 -3.954 2.753 1.00 94.75 161 LEU A O 1
ATOM 1180 N N . VAL A 1 162 ? -13.126 -6.156 2.598 1.00 94.56 162 VAL A N 1
ATOM 1181 C CA . VAL A 1 162 ? -14.095 -6.435 3.670 1.00 94.56 162 VAL A CA 1
ATOM 1182 C C . VAL A 1 162 ? -13.482 -6.065 5.018 1.00 94.56 162 VAL A C 1
ATOM 1184 O O . VAL A 1 162 ? -14.171 -5.510 5.875 1.00 94.56 162 VAL A O 1
ATOM 1187 N N . LEU A 1 163 ? -12.183 -6.330 5.187 1.00 96.69 163 LEU A N 1
ATOM 1188 C CA . LEU A 1 163 ? -11.450 -5.971 6.391 1.00 96.69 163 LEU A CA 1
ATOM 1189 C C . LEU A 1 163 ? -11.426 -4.454 6.624 1.00 96.69 163 LEU A C 1
ATOM 1191 O O . LEU A 1 163 ? -11.738 -4.042 7.739 1.00 96.69 163 LEU A O 1
ATOM 1195 N N . SER A 1 164 ? -11.121 -3.631 5.611 1.00 97.62 164 SER A N 1
ATOM 1196 C CA . SER A 1 164 ? -11.101 -2.166 5.771 1.00 97.62 164 SER A CA 1
ATOM 1197 C C . SER A 1 164 ? -12.469 -1.607 6.146 1.00 97.62 164 SER A C 1
ATOM 1199 O O . SER A 1 164 ? -12.585 -0.893 7.140 1.00 97.62 164 SER A O 1
ATOM 1201 N N . ASN A 1 165 ? -13.524 -2.022 5.442 1.00 97.12 165 ASN A N 1
ATOM 1202 C CA . ASN A 1 165 ? -14.895 -1.618 5.760 1.00 97.12 165 ASN A CA 1
ATOM 1203 C C . ASN A 1 165 ? -15.308 -2.012 7.189 1.00 97.12 165 ASN A C 1
ATOM 1205 O O . ASN A 1 165 ? -15.915 -1.216 7.904 1.00 97.12 165 ASN A O 1
ATOM 1209 N N . CYS A 1 166 ? -14.966 -3.231 7.622 1.00 97.50 166 CYS A N 1
ATOM 1210 C CA . CYS A 1 166 ? -15.218 -3.682 8.989 1.00 97.50 166 CYS A CA 1
ATOM 1211 C C . CYS A 1 166 ? -14.462 -2.827 10.015 1.00 97.50 166 CYS A C 1
ATOM 1213 O O . CYS A 1 166 ? -15.052 -2.392 11.003 1.00 97.50 166 CYS A O 1
ATOM 1215 N N . ALA A 1 167 ? -13.171 -2.582 9.780 1.00 97.62 167 ALA A N 1
ATOM 1216 C CA . ALA A 1 167 ? -12.317 -1.866 10.716 1.00 97.62 167 ALA A CA 1
ATOM 1217 C C . ALA A 1 167 ? -12.773 -0.415 10.896 1.00 97.62 167 ALA A C 1
ATOM 1219 O O . ALA A 1 167 ? -12.954 0.023 12.029 1.00 97.62 167 ALA A O 1
ATOM 1220 N N . ILE A 1 168 ? -13.029 0.292 9.793 1.00 98.00 168 ILE A N 1
ATOM 1221 C CA . ILE A 1 168 ? -13.501 1.682 9.805 1.00 98.00 168 ILE A CA 1
ATOM 1222 C C . ILE A 1 168 ? -14.858 1.768 10.514 1.00 98.00 168 ILE A C 1
ATOM 1224 O O . ILE A 1 168 ? -15.002 2.511 11.482 1.00 98.00 168 ILE A O 1
ATOM 1228 N N . GLY A 1 169 ? -15.826 0.928 10.127 1.00 97.31 169 GLY A N 1
ATOM 1229 C CA . GLY A 1 169 ? -17.157 0.947 10.737 1.00 97.31 169 GLY A CA 1
ATOM 1230 C C . GLY A 1 169 ? -17.154 0.631 12.239 1.00 97.31 169 GLY A C 1
ATOM 1231 O O . GLY A 1 169 ? -17.897 1.249 13.005 1.00 97.31 169 GLY A O 1
ATOM 1232 N N . LEU A 1 170 ? -16.314 -0.304 12.701 1.00 97.25 170 LEU A N 1
ATOM 1233 C CA . LEU A 1 170 ? -16.180 -0.589 14.135 1.00 97.25 170 LEU A CA 1
ATOM 1234 C C . LEU A 1 170 ? -15.445 0.519 14.890 1.00 97.25 170 LEU A C 1
ATOM 1236 O O . LEU A 1 170 ? -15.792 0.784 16.041 1.00 97.25 170 LEU A O 1
ATOM 1240 N N . ALA A 1 171 ? -14.461 1.168 14.274 1.00 96.94 171 ALA A N 1
ATOM 1241 C CA . ALA A 1 171 ? -13.737 2.268 14.899 1.00 96.94 171 ALA A CA 1
ATOM 1242 C C . ALA A 1 171 ? -14.617 3.511 15.095 1.00 96.94 171 ALA A C 1
ATOM 1244 O O . ALA A 1 171 ? -14.473 4.216 16.088 1.00 96.94 171 ALA A O 1
ATOM 1245 N N . GLU A 1 172 ? -15.587 3.736 14.207 1.00 95.69 172 GLU A N 1
ATOM 1246 C CA . GLU A 1 172 ? -16.561 4.828 14.334 1.00 95.69 172 GLU A CA 1
ATOM 1247 C C . GLU A 1 172 ? -17.659 4.561 15.376 1.00 95.69 172 GLU A C 1
ATOM 1249 O O . GLU A 1 172 ? -18.258 5.495 15.910 1.00 95.69 172 GLU A O 1
ATOM 1254 N N . THR A 1 173 ? -17.969 3.291 15.652 1.00 96.31 173 THR A N 1
ATOM 1255 C CA . THR A 1 173 ? -19.160 2.906 16.434 1.00 96.31 173 THR A CA 1
ATOM 1256 C C . THR A 1 173 ? -18.850 2.281 17.789 1.00 96.31 173 THR A C 1
ATOM 1258 O O . THR A 1 173 ? -19.766 2.045 18.580 1.00 96.31 173 THR A O 1
ATOM 1261 N N . THR A 1 174 ? -17.578 2.010 18.083 1.00 95.44 174 THR A N 1
ATOM 1262 C CA . THR A 1 174 ? -17.147 1.353 19.320 1.00 95.44 174 THR A CA 1
ATOM 1263 C C . THR A 1 174 ? -15.945 2.058 19.939 1.00 95.44 174 THR A C 1
ATOM 1265 O O . THR A 1 174 ? -15.180 2.724 19.257 1.00 95.44 174 THR A O 1
ATOM 1268 N N . GLU A 1 175 ? -15.737 1.864 21.241 1.00 94.69 175 GLU A N 1
ATOM 1269 C CA . GLU A 1 175 ? -14.558 2.368 21.965 1.00 94.69 175 GLU A CA 1
ATOM 1270 C C . GLU A 1 175 ? -13.458 1.294 22.084 1.00 94.69 175 GLU A C 1
ATOM 1272 O O . GLU A 1 175 ? -12.681 1.264 23.042 1.00 94.69 175 GLU A O 1
ATOM 1277 N N . LEU A 1 176 ? -13.422 0.338 21.149 1.00 96.19 176 LEU A N 1
ATOM 1278 C CA . LEU A 1 176 ? -12.427 -0.728 21.173 1.00 96.19 176 LEU A CA 1
ATOM 1279 C C . LEU A 1 176 ? -11.040 -0.188 20.782 1.00 96.19 176 LEU A C 1
ATOM 1281 O O . LEU A 1 176 ? -10.932 0.636 19.877 1.00 96.19 176 LEU A O 1
ATOM 1285 N N . PRO A 1 177 ? -9.953 -0.690 21.396 1.00 95.75 177 PRO A N 1
ATOM 1286 C CA . PRO A 1 177 ? -8.601 -0.381 20.941 1.00 95.75 177 PRO A CA 1
ATOM 1287 C C . PRO A 1 177 ? -8.385 -0.780 19.473 1.00 95.75 177 PRO A C 1
ATOM 1289 O O . PRO A 1 177 ? -8.821 -1.859 19.071 1.00 95.75 177 PRO A O 1
ATOM 1292 N N . GLU A 1 178 ? -7.632 0.020 18.709 1.00 94.62 178 GLU A N 1
ATOM 1293 C CA . GLU A 1 178 ? -7.337 -0.210 17.278 1.00 94.62 178 GLU A CA 1
ATOM 1294 C C . GLU A 1 178 ? -6.919 -1.658 16.968 1.00 94.62 178 GLU A C 1
ATOM 1296 O O . GLU A 1 178 ? -7.460 -2.306 16.071 1.00 94.62 178 GLU A O 1
ATOM 1301 N N . ALA A 1 179 ? -5.988 -2.204 17.759 1.00 94.62 179 ALA A N 1
ATOM 1302 C CA . ALA A 1 179 ? -5.501 -3.572 17.591 1.00 94.62 179 ALA A CA 1
ATOM 1303 C C . ALA A 1 179 ? -6.614 -4.621 17.768 1.00 94.62 179 ALA A C 1
ATOM 1305 O O . ALA A 1 179 ? -6.635 -5.625 17.056 1.00 94.62 179 ALA A O 1
ATOM 1306 N N . ASN A 1 180 ? -7.562 -4.380 18.680 1.00 96.88 180 ASN A N 1
ATOM 1307 C CA . ASN A 1 180 ? -8.695 -5.276 18.902 1.00 96.88 180 ASN A CA 1
ATOM 1308 C C . ASN A 1 180 ? -9.700 -5.203 17.751 1.00 96.88 180 ASN A C 1
ATOM 1310 O O . ASN A 1 180 ? -10.305 -6.225 17.423 1.00 96.88 180 ASN A O 1
ATOM 1314 N N . ILE A 1 181 ? -9.878 -4.030 17.140 1.00 97.31 181 ILE A N 1
ATOM 1315 C CA . ILE A 1 181 ? -10.742 -3.850 15.968 1.00 97.31 181 ILE A CA 1
ATOM 1316 C C . ILE A 1 181 ? -10.177 -4.636 14.784 1.00 97.31 181 ILE A C 1
ATOM 1318 O O . ILE A 1 181 ? -10.863 -5.510 14.249 1.00 97.31 181 ILE A O 1
ATOM 1322 N N . LEU A 1 182 ? -8.909 -4.393 14.433 1.00 96.88 182 LEU A N 1
ATOM 1323 C CA . LEU A 1 182 ? -8.241 -5.060 13.311 1.00 96.88 182 LEU A CA 1
ATOM 1324 C C . LEU A 1 182 ? -8.233 -6.586 13.476 1.00 96.88 182 LEU A C 1
ATOM 1326 O O . LEU A 1 182 ? -8.610 -7.308 12.553 1.00 96.88 182 LEU A O 1
ATOM 1330 N N . ASP A 1 183 ? -7.884 -7.089 14.664 1.00 96.00 183 ASP A N 1
ATOM 1331 C CA . ASP A 1 183 ? -7.870 -8.529 14.948 1.00 96.00 183 ASP A CA 1
ATOM 1332 C C . ASP A 1 183 ? -9.282 -9.141 14.921 1.00 96.00 183 ASP A C 1
ATOM 1334 O O . ASP A 1 183 ? -9.478 -10.260 14.449 1.00 96.00 183 ASP A O 1
ATOM 1338 N N . THR A 1 184 ? -10.303 -8.405 15.372 1.00 96.00 184 THR A N 1
ATOM 1339 C CA . THR A 1 184 ? -11.696 -8.874 15.314 1.00 96.00 184 THR A CA 1
ATOM 1340 C C . THR A 1 184 ? -12.198 -8.980 13.879 1.00 96.00 184 THR A C 1
ATOM 1342 O O . THR A 1 184 ? -12.790 -10.001 13.527 1.00 96.00 184 THR A O 1
ATOM 1345 N N . CYS A 1 185 ? -11.910 -7.991 13.034 1.00 96.44 185 CYS A N 1
ATOM 1346 C CA . CYS A 1 185 ? -12.267 -8.026 11.617 1.00 96.44 185 CYS A CA 1
ATOM 1347 C C . CYS A 1 185 ? -11.518 -9.131 10.857 1.00 96.44 185 CYS A C 1
ATOM 1349 O O . CYS A 1 185 ? -12.139 -9.880 10.101 1.00 96.44 185 CYS A O 1
ATOM 1351 N N . LEU A 1 186 ? -10.219 -9.310 11.124 1.00 95.31 186 LEU A N 1
ATOM 1352 C CA . LEU A 1 186 ? -9.418 -10.386 10.532 1.00 95.31 186 LEU A CA 1
ATOM 1353 C C . LEU A 1 186 ? -9.904 -11.782 10.958 1.00 95.31 186 LEU A C 1
ATOM 1355 O O . LEU A 1 186 ? -9.883 -12.728 10.176 1.00 95.31 186 LEU A O 1
ATOM 1359 N N . ARG A 1 187 ? -10.374 -11.944 12.198 1.00 92.69 187 ARG A N 1
ATOM 1360 C CA . ARG A 1 187 ? -10.996 -13.203 12.642 1.00 92.69 187 ARG A CA 1
ATOM 1361 C C . ARG A 1 187 ? -12.389 -13.407 12.040 1.00 92.69 187 ARG A C 1
ATOM 1363 O O . ARG A 1 187 ? -12.773 -14.542 11.775 1.00 92.69 187 ARG A O 1
ATOM 1370 N N . GLY A 1 188 ? -13.143 -12.338 11.797 1.00 88.12 188 GLY A N 1
ATOM 1371 C CA . GLY A 1 188 ? -14.472 -12.415 11.188 1.00 88.12 188 GLY A CA 1
ATOM 1372 C C . GLY A 1 188 ? -14.453 -13.051 9.795 1.00 88.12 188 GLY A C 1
ATOM 1373 O O . GLY A 1 188 ? -15.273 -13.928 9.513 1.00 88.12 188 GLY A O 1
ATOM 1374 N N . GLU A 1 189 ? -13.481 -12.695 8.948 1.00 84.25 189 GLU A N 1
ATOM 1375 C CA . GLU A 1 189 ? -13.390 -13.242 7.584 1.00 84.25 189 GLU A CA 1
ATOM 1376 C C . GLU A 1 189 ? -13.176 -14.765 7.541 1.00 84.25 189 GLU A C 1
ATOM 1378 O O . GLU A 1 189 ? -13.767 -15.443 6.698 1.00 84.25 189 GLU A O 1
ATOM 1383 N N . SER A 1 190 ? -12.388 -15.329 8.463 1.00 73.12 190 SER A N 1
ATOM 1384 C CA . SER A 1 190 ? -12.113 -16.770 8.488 1.00 73.12 190 SER A CA 1
ATOM 1385 C C . SER A 1 190 ? -13.334 -17.572 8.941 1.00 73.12 190 SER A C 1
ATOM 1387 O O . SER A 1 190 ? -13.627 -18.626 8.375 1.00 73.12 190 SER A O 1
ATOM 1389 N N . THR A 1 191 ? -14.119 -17.036 9.880 1.00 71.38 191 THR A N 1
ATOM 1390 C CA . THR A 1 191 ? -15.360 -17.681 10.344 1.00 71.38 191 THR A CA 1
ATOM 1391 C C . THR A 1 191 ? -16.466 -17.691 9.287 1.00 71.38 191 THR A C 1
ATOM 1393 O O . THR A 1 191 ? -17.237 -18.650 9.208 1.00 71.38 191 THR A O 1
ATOM 1396 N N . HIS A 1 192 ? -16.529 -16.667 8.426 1.00 66.88 192 HIS A N 1
ATOM 1397 C CA . HIS A 1 192 ? -17.465 -16.645 7.300 1.00 66.88 192 HIS A CA 1
ATOM 1398 C C . HIS A 1 192 ? -17.177 -17.787 6.311 1.00 66.88 192 HIS A C 1
ATOM 1400 O O . HIS A 1 192 ? -18.102 -18.418 5.795 1.00 66.88 192 HIS A O 1
ATOM 1406 N N . PHE A 1 193 ? -15.897 -18.105 6.089 1.00 59.47 193 PHE A N 1
ATOM 1407 C CA . PHE A 1 193 ? -15.493 -19.212 5.222 1.00 59.47 193 PHE A CA 1
ATOM 1408 C C . PHE A 1 193 ? -15.935 -20.575 5.788 1.00 59.47 193 PHE A C 1
ATOM 1410 O O . PHE A 1 193 ? -16.542 -21.370 5.073 1.00 59.47 193 PHE A O 1
ATOM 1417 N N . GLU A 1 194 ? -15.748 -20.810 7.092 1.00 62.06 194 GLU A N 1
ATOM 1418 C CA . GLU A 1 194 ? -16.185 -22.050 7.759 1.00 62.06 194 GLU A CA 1
ATOM 1419 C C . GLU A 1 194 ? -17.708 -22.257 7.734 1.00 62.06 194 GLU A C 1
ATOM 1421 O O . GLU A 1 194 ? -18.196 -23.392 7.710 1.00 62.06 194 GLU A O 1
ATOM 1426 N N . PHE A 1 195 ? -18.491 -21.175 7.771 1.00 60.47 195 PHE A N 1
ATOM 1427 C CA . PHE A 1 195 ? -19.946 -21.277 7.668 1.00 60.47 195 PHE A CA 1
ATOM 1428 C C . PHE A 1 195 ? -20.395 -21.638 6.246 1.00 60.47 195 PHE A C 1
ATOM 1430 O O . PHE A 1 195 ? -21.359 -22.389 6.084 1.00 60.47 195 PHE A O 1
ATOM 1437 N N . SER A 1 196 ? -19.686 -21.163 5.218 1.00 61.88 196 SER A N 1
ATOM 1438 C CA . SER A 1 196 ? -19.985 -21.509 3.825 1.00 61.88 196 SER A CA 1
ATOM 1439 C C . SER A 1 196 ? -19.707 -22.983 3.515 1.00 61.88 196 SER A C 1
ATOM 1441 O O . SER A 1 196 ? -20.453 -23.579 2.742 1.00 61.88 196 SER A O 1
ATOM 1443 N N . GLU A 1 197 ? -18.678 -23.586 4.118 1.00 58.62 197 GLU A N 1
ATOM 1444 C CA . GLU A 1 197 ? -18.341 -25.001 3.892 1.00 58.62 197 GLU A CA 1
ATOM 1445 C C . GLU A 1 197 ? -19.249 -25.982 4.646 1.00 58.62 197 GLU A C 1
ATOM 1447 O O . GLU A 1 197 ? -19.436 -27.105 4.194 1.00 58.62 197 GLU A O 1
ATOM 1452 N N . ARG A 1 198 ? -19.851 -25.582 5.775 1.00 62.03 198 ARG A N 1
ATOM 1453 C CA . ARG A 1 198 ? -20.787 -26.444 6.528 1.00 62.03 198 ARG A CA 1
ATOM 1454 C C . ARG A 1 198 ? -22.205 -26.508 5.960 1.00 62.03 198 ARG A C 1
ATOM 1456 O O . ARG A 1 198 ? -22.992 -27.326 6.427 1.00 62.03 198 ARG A O 1
ATOM 1463 N N . ASN A 1 199 ? -22.544 -25.637 5.014 1.00 53.91 199 ASN A N 1
ATOM 1464 C CA . ASN A 1 199 ? -23.880 -25.557 4.416 1.00 53.91 199 ASN A CA 1
ATOM 1465 C C . ASN A 1 199 ? -23.931 -26.070 2.963 1.00 53.91 199 ASN A C 1
ATOM 1467 O O . ASN A 1 199 ? -24.911 -25.810 2.264 1.00 53.91 199 ASN A O 1
ATOM 1471 N N . TYR A 1 200 ? -22.903 -26.804 2.530 1.00 48.28 200 TYR A N 1
ATOM 1472 C CA . TYR A 1 200 ? -22.858 -27.579 1.285 1.00 48.28 200 TYR A CA 1
ATOM 1473 C C . TYR A 1 200 ? -22.528 -29.043 1.587 1.00 48.28 200 TYR A C 1
ATOM 1475 O O . TYR A 1 200 ? -22.949 -29.902 0.779 1.00 48.28 200 TYR A O 1
#

Organism: NCBI:txid317619

pLDDT: mean 80.61, std 19.54, range [43.53, 98.31]